Protein AF-A0A8J5X6E8-F1 (afdb_monomer_lite)

Radius of gyration: 26.0 Å; chains: 1; bounding box: 81×69×56 Å

InterPro domains:
  IPR021025 Fanconi Anaemia group E protein, C-terminal [PF11510] (120-326)
  IPR039685 Fanconi anemia group E protein [PTHR32094] (60-321)

Foldseek 3Di:
DDDDDDDDDDDDDDDDPDPPDPPPDDDDDDDDDDDDDDDDDDDDDDDDDDDDDDDDDDDDDDDDPDDPPDPDPVLVVLLVLQAQLQVLLLQDDPDPSSVVSLVVSLVVLVVCVPLVSLLSNLVSHQQPSHDLQSVLVSLVSQLDLPRDLSNLLSCCQRHLAVQLLPDPDADDPSSLVSLLVNCVRRVLSCLQRHLLQLLQDLPNDPNSLVSLLCCLQPRRDQVSLLVSLQQCLDCVRHPQQSDDPSSLSNLLSSLPDPHDHDLVSLVSVLSSLLSNLLVCQAPPSSLVSLQSSCVRVLLSCLVVLVSSLVSLVSHPDPSSVVNNVSSVVSNVVD

Secondary structure (DSSP, 8-state):
-----PPPPPPPPPPP----------------------------------------------------PPPPHHHHHHHHHHHHHHHHHT--SS-HHHHHHHHHHHHHHHH--SHHHHHHHGGGS--TTS-HHHHHHHHHHH--TTS-HHHHHHHIIIIIHHHHHT-SSSPPHHHHHHHHHHHHH-HHHHIIIIIHHHHH-TT--HHHHHHHHHIIIIIS-HHHHHHHHHHHHSTTTS-TT---HHHHHHHHHHHTSS----HHHHHHHHHHHHHHTTTTTT-HHHHHHHHHHHHHSHHHHGGGHHHHHHHHHH--STTHHHHHHHHHHHHTT-

Sequence (334 aa):
MAALLLFPSISPAQPNPFSLAIEIEDTADGEVNGMHAIEADLPLAEAVAAPGPASAPATGALAGVGEPAAPGEEDAALAARCAKLGVQLAAQGDSTAARAAVHAAIAELCALRDAGQLHAALPLVAFAPVGDDALRVAFEALVTPQLSYACCAALVERALAPRALALEQPASRALFATIELTLARHPKAVVDGLLVPTFAHERIGPAQSEVVCRLLRDAVKPPFVELFLHAVADERSAPSGCWGEQQVTILQQAVNRKVSPSPALVLALLEQAAASSERLKRSLKFAKLLLVLVQRFGAEVAPHAELALRIARTSETFMRAPLCKAIADAARRR

Organism: Diacronema lutheri (NCBI:txid2081491)

pLDDT: mean 77.7, std 25.16, range [25.55, 98.25]

Structure (mmCIF, N/CA/C/O backbone):
data_AF-A0A8J5X6E8-F1
#
_entry.id   AF-A0A8J5X6E8-F1
#
loop_
_atom_site.group_PDB
_atom_site.id
_atom_site.type_symbol
_atom_site.label_atom_id
_atom_site.label_alt_id
_atom_site.label_comp_id
_atom_site.label_asym_id
_atom_site.label_entity_id
_atom_site.label_seq_id
_atom_site.pdbx_PDB_ins_code
_atom_site.Cartn_x
_atom_site.Cartn_y
_atom_site.Cartn_z
_atom_site.occupancy
_atom_site.B_iso_or_equiv
_atom_site.auth_seq_id
_atom_site.auth_comp_id
_atom_site.auth_asym_id
_atom_site.auth_atom_id
_atom_site.pdbx_PDB_model_num
ATOM 1 N N . MET A 1 1 ? 39.944 -1.646 13.974 1.00 36.41 1 MET A N 1
ATOM 2 C CA . MET A 1 1 ? 39.202 -0.931 12.914 1.00 36.41 1 MET A CA 1
ATOM 3 C C . MET A 1 1 ? 39.123 -1.825 11.687 1.00 36.41 1 MET A C 1
ATOM 5 O O . MET A 1 1 ? 40.105 -1.906 10.970 1.00 36.41 1 MET A O 1
ATOM 9 N N . ALA A 1 2 ? 38.006 -2.535 11.521 1.00 30.11 2 ALA A N 1
ATOM 10 C CA . ALA A 1 2 ? 37.496 -3.110 10.268 1.00 30.11 2 ALA A CA 1
ATOM 11 C C . ALA A 1 2 ? 36.231 -3.904 10.640 1.00 30.11 2 ALA A C 1
ATOM 13 O O . ALA A 1 2 ? 36.331 -4.979 11.224 1.00 30.11 2 ALA A O 1
ATOM 14 N N . ALA A 1 3 ? 35.051 -3.332 10.398 1.00 27.67 3 ALA A N 1
ATOM 15 C CA . ALA A 1 3 ? 33.774 -4.014 10.584 1.00 27.67 3 ALA A CA 1
ATOM 16 C C . ALA A 1 3 ? 33.295 -4.509 9.214 1.00 27.67 3 ALA A C 1
ATOM 18 O O . ALA A 1 3 ? 33.031 -3.710 8.318 1.00 27.67 3 ALA A O 1
ATOM 19 N N . LEU A 1 4 ? 33.243 -5.831 9.065 1.00 29.42 4 LEU A N 1
ATOM 20 C CA . LEU A 1 4 ? 32.655 -6.543 7.936 1.00 29.42 4 LEU A CA 1
ATOM 21 C C . LEU A 1 4 ? 31.128 -6.393 7.991 1.00 29.42 4 LEU A C 1
ATOM 23 O O . LEU A 1 4 ? 30.500 -6.817 8.960 1.00 29.42 4 LEU A O 1
ATOM 27 N N . LEU A 1 5 ? 30.539 -5.798 6.954 1.00 33.66 5 LEU A N 1
ATOM 28 C CA . LEU A 1 5 ? 29.094 -5.797 6.728 1.00 33.66 5 LEU A CA 1
ATOM 29 C C . LEU A 1 5 ? 28.717 -7.062 5.950 1.00 33.66 5 LEU A C 1
ATOM 31 O O . LEU A 1 5 ? 29.046 -7.201 4.774 1.00 33.66 5 LEU A O 1
ATOM 35 N N . LEU A 1 6 ? 28.032 -7.981 6.629 1.00 30.00 6 LEU A N 1
ATOM 36 C CA . LEU A 1 6 ? 27.345 -9.121 6.030 1.00 30.00 6 LEU A CA 1
ATOM 37 C C . LEU A 1 6 ? 25.971 -8.657 5.523 1.00 30.00 6 LEU A C 1
ATOM 39 O O . LEU A 1 6 ? 25.124 -8.248 6.314 1.00 30.00 6 LEU A O 1
ATOM 43 N N . PHE A 1 7 ? 25.754 -8.736 4.212 1.00 28.98 7 PHE A N 1
ATOM 44 C CA . PHE A 1 7 ? 24.423 -8.714 3.601 1.00 28.98 7 PHE A CA 1
ATOM 45 C C . PHE A 1 7 ? 23.856 -10.144 3.587 1.00 28.98 7 PHE A C 1
ATOM 47 O O . PHE A 1 7 ? 24.603 -11.069 3.258 1.00 28.98 7 PHE A O 1
ATOM 54 N N . PRO A 1 8 ? 22.567 -10.370 3.904 1.00 30.28 8 PRO A N 1
ATOM 55 C CA . PRO A 1 8 ? 21.966 -11.679 3.718 1.00 30.28 8 PRO A CA 1
ATOM 56 C C . PRO A 1 8 ? 21.646 -11.914 2.236 1.00 30.28 8 PRO A C 1
ATOM 58 O O . PRO A 1 8 ? 21.107 -11.055 1.540 1.00 30.28 8 PRO A O 1
ATOM 61 N N . SER A 1 9 ? 22.010 -13.111 1.785 1.00 25.55 9 SER A N 1
ATOM 62 C CA . SER A 1 9 ? 21.756 -13.667 0.459 1.00 25.55 9 SER A CA 1
ATOM 63 C C . SER A 1 9 ? 20.250 -13.804 0.198 1.00 25.55 9 SER A C 1
ATOM 65 O O . SER A 1 9 ? 19.533 -14.403 1.001 1.00 25.55 9 SER A O 1
ATOM 67 N N . ILE A 1 10 ? 19.773 -13.250 -0.918 1.00 31.80 10 ILE A N 1
ATOM 68 C CA . ILE A 1 10 ? 18.391 -13.384 -1.393 1.00 31.80 10 ILE A CA 1
ATOM 69 C C . ILE A 1 10 ? 18.275 -14.721 -2.135 1.00 31.80 10 ILE A C 1
ATOM 71 O O . ILE A 1 10 ? 18.932 -14.937 -3.151 1.00 31.80 10 ILE A O 1
ATOM 75 N N . SER A 1 11 ? 17.443 -15.619 -1.606 1.00 30.55 11 SER A N 1
ATOM 76 C CA . SER A 1 11 ? 17.075 -16.897 -2.229 1.00 30.55 11 SER A CA 1
ATOM 77 C C . SER A 1 11 ? 16.164 -16.668 -3.451 1.00 30.55 11 SER A C 1
ATOM 79 O O . SER A 1 11 ? 15.315 -15.773 -3.393 1.00 30.55 11 SER A O 1
ATOM 81 N N . PRO A 1 12 ? 16.289 -17.439 -4.549 1.00 31.97 12 PRO A N 1
ATOM 82 C CA . PRO A 1 12 ? 15.447 -17.263 -5.728 1.00 31.97 12 PRO A CA 1
ATOM 83 C C . PRO A 1 12 ? 13.997 -17.690 -5.456 1.00 31.97 12 PRO A C 1
ATOM 85 O O . PRO A 1 12 ? 13.726 -18.750 -4.888 1.00 31.97 12 PRO A O 1
ATOM 88 N N . ALA A 1 13 ? 13.070 -16.832 -5.880 1.00 32.16 13 ALA A N 1
ATOM 89 C CA . ALA A 1 13 ? 11.630 -17.014 -5.784 1.00 32.16 13 ALA A CA 1
ATOM 90 C C . ALA A 1 13 ? 11.161 -18.296 -6.497 1.00 32.16 13 ALA A C 1
ATOM 92 O O . ALA A 1 13 ? 11.459 -18.521 -7.668 1.00 32.16 13 ALA A O 1
ATOM 93 N N . GLN A 1 14 ? 10.391 -19.116 -5.782 1.00 32.16 14 GLN A N 1
ATOM 94 C CA . GLN A 1 14 ? 9.569 -20.182 -6.355 1.00 32.16 14 GLN A CA 1
ATOM 95 C C . GLN A 1 14 ? 8.302 -19.572 -6.991 1.00 32.16 14 GLN A C 1
ATOM 97 O O . GLN A 1 14 ? 7.796 -18.570 -6.476 1.00 32.16 14 GLN A O 1
ATOM 102 N N . PRO A 1 15 ? 7.759 -20.149 -8.079 1.00 29.00 15 PRO A N 1
ATOM 103 C CA . PRO A 1 15 ? 6.548 -19.645 -8.718 1.00 29.00 15 PRO A CA 1
ATOM 104 C C . PRO A 1 15 ? 5.327 -19.811 -7.800 1.00 29.00 15 PRO A C 1
ATOM 106 O O . PRO A 1 15 ? 5.115 -20.855 -7.187 1.00 29.00 15 PRO A O 1
ATOM 109 N N . ASN A 1 16 ? 4.524 -18.752 -7.707 1.00 35.84 16 ASN A N 1
ATOM 110 C CA . ASN A 1 16 ? 3.335 -18.659 -6.863 1.00 35.84 16 ASN A CA 1
ATOM 111 C C . ASN A 1 16 ? 2.183 -19.517 -7.447 1.00 35.84 16 ASN A C 1
ATOM 113 O O . ASN A 1 16 ? 1.772 -19.244 -8.576 1.00 35.84 16 ASN A O 1
ATOM 117 N N . PRO A 1 17 ? 1.638 -20.529 -6.739 1.00 27.31 17 PRO A N 1
ATOM 118 C CA . PRO A 1 17 ? 0.661 -21.457 -7.317 1.00 27.31 17 PRO A CA 1
ATOM 119 C C . PRO A 1 17 ? -0.812 -21.025 -7.185 1.00 27.31 17 PRO A C 1
ATOM 121 O O . PRO A 1 17 ? -1.694 -21.845 -7.417 1.00 27.31 17 PRO A O 1
ATOM 124 N N . PHE A 1 18 ? -1.126 -19.767 -6.853 1.00 31.98 18 PHE A N 1
ATOM 125 C CA . PHE A 1 18 ? -2.523 -19.334 -6.693 1.00 31.98 18 PHE A CA 1
ATOM 126 C C . PHE A 1 18 ? -2.872 -18.107 -7.536 1.00 31.98 18 PHE A C 1
ATOM 128 O O . PHE A 1 18 ? -2.762 -16.958 -7.112 1.00 31.98 18 PHE A O 1
ATOM 135 N N . SER A 1 19 ? -3.357 -18.396 -8.744 1.00 30.22 19 SER A N 1
ATOM 136 C CA . SER A 1 19 ? -4.234 -17.512 -9.505 1.00 30.22 19 SER A CA 1
ATOM 137 C C . SER A 1 19 ? -5.645 -17.656 -8.921 1.00 30.22 19 SER A C 1
ATOM 139 O O . SER A 1 19 ? -6.381 -18.572 -9.278 1.00 30.22 19 SER A O 1
ATOM 141 N N . LEU A 1 20 ? -6.000 -16.815 -7.948 1.00 30.06 20 LEU A N 1
ATOM 142 C CA . LEU A 1 20 ? -7.394 -16.658 -7.529 1.00 30.06 20 LEU A CA 1
ATOM 143 C C . LEU A 1 20 ? -8.077 -15.758 -8.560 1.00 30.06 20 LEU A C 1
ATOM 145 O O . LEU A 1 20 ? -7.824 -14.553 -8.613 1.00 30.06 20 LEU A O 1
ATOM 149 N N . ALA A 1 21 ? -8.893 -16.372 -9.415 1.00 27.53 21 ALA A N 1
ATOM 150 C CA . ALA A 1 21 ? -9.787 -15.670 -10.318 1.00 27.53 21 ALA A CA 1
ATOM 151 C C . ALA A 1 21 ? -10.804 -14.884 -9.480 1.00 27.53 21 ALA A C 1
ATOM 153 O O . ALA A 1 21 ? -11.688 -15.460 -8.852 1.00 27.53 21 ALA A O 1
ATOM 154 N N . ILE A 1 22 ? -10.651 -13.563 -9.445 1.00 30.08 22 ILE A N 1
ATOM 155 C CA . ILE A 1 22 ? -11.764 -12.666 -9.152 1.00 30.08 22 ILE A CA 1
ATOM 156 C C . ILE A 1 22 ? -12.409 -12.412 -10.511 1.00 30.08 22 ILE A C 1
ATOM 158 O O . ILE A 1 22 ? -11.907 -11.604 -11.295 1.00 30.08 22 ILE A O 1
ATOM 162 N N . GLU A 1 23 ? -13.462 -13.163 -10.823 1.00 30.05 23 GLU A N 1
ATOM 163 C CA . GLU A 1 23 ? -14.345 -12.835 -11.938 1.00 30.05 23 GLU A CA 1
ATOM 164 C C . GLU A 1 23 ? -15.055 -11.524 -11.588 1.00 30.05 23 GLU A C 1
ATOM 166 O O . GLU A 1 23 ? -15.860 -11.448 -10.663 1.00 30.05 23 GLU A O 1
ATOM 171 N N . ILE A 1 24 ? -14.671 -10.452 -12.280 1.00 34.44 24 ILE A N 1
ATOM 172 C CA . ILE A 1 24 ? -15.402 -9.189 -12.266 1.00 34.44 24 ILE A CA 1
ATOM 173 C C . ILE A 1 24 ? -16.437 -9.322 -13.381 1.00 34.44 24 ILE A C 1
ATOM 175 O O . ILE A 1 24 ? -16.100 -9.162 -14.553 1.00 34.44 24 ILE A O 1
ATOM 179 N N . GLU A 1 25 ? -17.670 -9.677 -13.019 1.00 29.86 25 GLU A N 1
ATOM 180 C CA . GLU A 1 25 ? -18.804 -9.622 -13.940 1.00 29.86 25 GLU A CA 1
ATOM 181 C C . GLU A 1 25 ? -19.087 -8.163 -14.318 1.00 29.86 25 GLU A C 1
ATOM 183 O O . GLU A 1 25 ? -19.300 -7.294 -13.469 1.00 29.86 25 GLU A O 1
ATOM 188 N N . ASP A 1 26 ? -19.056 -7.908 -15.622 1.00 29.50 26 ASP A N 1
ATOM 189 C CA . ASP A 1 26 ? -19.387 -6.637 -16.250 1.00 29.50 26 ASP A CA 1
ATOM 190 C C . ASP A 1 26 ? -20.894 -6.659 -16.559 1.00 29.50 26 ASP A C 1
ATOM 192 O O . ASP A 1 26 ? -21.328 -7.167 -17.592 1.00 29.50 26 ASP A O 1
ATOM 196 N N . THR A 1 27 ? -21.731 -6.187 -15.631 1.00 29.44 27 THR A N 1
ATOM 197 C CA . THR A 1 27 ? -23.165 -5.995 -15.899 1.00 29.44 27 THR A CA 1
ATOM 198 C C . THR A 1 27 ? -23.389 -4.648 -16.571 1.00 29.44 27 THR A C 1
ATOM 200 O O . THR A 1 27 ? -23.378 -3.606 -15.912 1.00 29.44 27 THR A O 1
ATOM 203 N N . ALA A 1 28 ? -23.627 -4.692 -17.881 1.00 31.84 28 ALA A N 1
ATOM 204 C CA . ALA A 1 28 ? -24.293 -3.637 -18.629 1.00 31.84 28 ALA A CA 1
ATOM 205 C C . ALA A 1 28 ? -25.765 -4.019 -18.853 1.00 31.84 28 ALA A C 1
ATOM 207 O O . ALA A 1 28 ? -26.080 -5.142 -19.247 1.00 31.84 28 ALA A O 1
ATOM 208 N N . ASP A 1 29 ? -26.640 -3.056 -18.575 1.00 31.06 29 ASP A N 1
ATOM 209 C CA . ASP A 1 29 ? -28.094 -3.114 -18.696 1.00 31.06 29 ASP A CA 1
ATOM 210 C C . ASP A 1 29 ? -28.602 -3.509 -20.094 1.00 31.06 29 ASP A C 1
ATOM 212 O O . ASP A 1 29 ? -28.062 -3.095 -21.123 1.00 31.06 29 ASP A O 1
ATOM 216 N N . GLY A 1 30 ? -29.732 -4.221 -20.111 1.00 29.88 30 GLY A N 1
ATOM 217 C CA . GLY A 1 30 ? -30.551 -4.455 -21.298 1.00 29.88 30 GLY A CA 1
ATOM 218 C C . GLY A 1 30 ? -31.797 -5.287 -20.991 1.00 29.88 30 GLY A C 1
ATOM 219 O O . GLY A 1 30 ? -31.761 -6.511 -21.068 1.00 29.88 30 GLY A O 1
ATOM 220 N N . GLU A 1 31 ? -32.905 -4.624 -20.649 1.00 30.84 31 GLU A N 1
ATOM 221 C CA . GLU A 1 31 ? -34.256 -5.206 -20.644 1.00 30.84 31 GLU A CA 1
ATOM 222 C C . GLU A 1 31 ? -34.586 -5.851 -22.003 1.00 30.84 31 GLU A C 1
ATOM 224 O O . GLU A 1 31 ? -34.444 -5.157 -23.002 1.00 30.84 31 GLU A O 1
ATOM 229 N N . VAL A 1 32 ? -35.120 -7.087 -22.039 1.00 33.16 32 VAL A N 1
ATOM 230 C CA . VAL A 1 32 ? -36.376 -7.450 -22.748 1.00 33.16 32 VAL A CA 1
ATOM 231 C C . VAL A 1 32 ? -36.973 -8.753 -22.169 1.00 33.16 32 VAL A C 1
ATOM 233 O O . VAL A 1 32 ? -36.373 -9.820 -22.195 1.00 33.16 32 VAL A O 1
ATOM 236 N N . ASN A 1 33 ? -38.204 -8.609 -21.680 1.00 26.75 33 ASN A N 1
ATOM 237 C CA . ASN A 1 33 ? -39.342 -9.535 -21.582 1.00 26.75 33 ASN A CA 1
ATOM 238 C C . ASN A 1 33 ? -39.275 -10.884 -22.356 1.00 26.75 33 ASN A C 1
ATOM 240 O O . ASN A 1 33 ? -39.004 -10.895 -23.555 1.00 26.75 33 ASN A O 1
ATOM 244 N N . GLY A 1 34 ? -39.678 -12.004 -21.735 1.00 27.38 34 GLY A N 1
ATOM 245 C CA . GLY A 1 34 ? -39.842 -13.273 -22.465 1.00 27.38 34 GLY A CA 1
ATOM 246 C C . GLY A 1 34 ? -40.099 -14.520 -21.617 1.00 27.38 34 GLY A C 1
ATOM 247 O O . GLY A 1 34 ? -39.196 -15.290 -21.326 1.00 27.38 34 GLY A O 1
ATOM 248 N N . MET A 1 35 ? -41.360 -14.721 -21.261 1.00 27.75 35 MET A N 1
ATOM 249 C CA . MET A 1 35 ? -41.956 -15.925 -20.679 1.00 27.75 35 MET A CA 1
ATOM 250 C C . MET A 1 35 ? -41.663 -17.199 -21.500 1.00 27.75 35 MET A C 1
ATOM 252 O O . MET A 1 35 ? -41.986 -17.211 -22.679 1.00 27.75 35 MET A O 1
ATOM 256 N N . HIS A 1 36 ? -41.125 -18.262 -20.884 1.00 29.09 36 HIS A N 1
ATOM 257 C CA . HIS A 1 36 ? -41.512 -19.667 -21.114 1.00 29.09 36 HIS A CA 1
ATOM 258 C C . HIS A 1 36 ? -40.824 -20.611 -20.110 1.00 29.09 36 HIS A C 1
ATOM 260 O O . HIS A 1 36 ? -39.604 -20.645 -19.988 1.00 29.09 36 HIS A O 1
ATOM 266 N N . ALA A 1 37 ? -41.646 -21.381 -19.397 1.00 28.50 37 ALA A N 1
ATOM 267 C CA . ALA A 1 37 ? -41.261 -22.513 -18.565 1.00 28.50 37 ALA A CA 1
ATOM 268 C C . ALA A 1 37 ? -40.925 -23.732 -19.433 1.00 28.50 37 ALA A C 1
ATOM 270 O O . ALA A 1 37 ? -41.704 -24.025 -20.339 1.00 28.50 37 ALA A O 1
ATOM 271 N N . ILE A 1 38 ? -39.848 -24.460 -19.113 1.00 31.38 38 ILE A N 1
ATOM 272 C CA . ILE A 1 38 ? -39.654 -25.868 -19.494 1.00 31.38 38 ILE A CA 1
ATOM 273 C C . ILE A 1 38 ? -38.914 -26.592 -18.353 1.00 31.38 38 ILE A C 1
ATOM 275 O O . ILE A 1 38 ? -37.848 -26.163 -17.915 1.00 31.38 38 ILE A O 1
ATOM 279 N N . GLU A 1 39 ? -39.558 -27.652 -17.865 1.00 27.33 39 GLU A N 1
ATOM 280 C CA . GLU A 1 39 ? -39.091 -28.670 -16.916 1.00 27.33 39 GLU A CA 1
ATOM 281 C C . GLU A 1 39 ? -38.095 -29.667 -17.544 1.00 27.33 39 GLU A C 1
ATOM 283 O O . GLU A 1 39 ? -37.944 -29.716 -18.762 1.00 27.33 39 GLU A 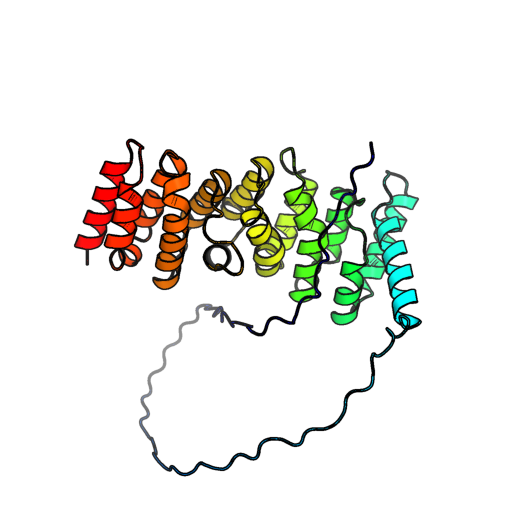O 1
ATOM 288 N N . ALA A 1 40 ? -37.570 -30.552 -16.681 1.00 29.86 40 ALA A N 1
ATOM 289 C CA . ALA A 1 40 ? -36.890 -31.824 -16.966 1.00 29.86 40 ALA A CA 1
ATOM 290 C C . ALA A 1 40 ? -35.383 -31.699 -17.271 1.00 29.86 40 ALA A C 1
ATOM 292 O O . ALA A 1 40 ? -34.929 -30.774 -17.928 1.00 29.86 40 ALA A O 1
ATOM 293 N N . ASP A 1 41 ? -34.504 -32.592 -16.835 1.00 27.59 41 ASP A N 1
ATOM 294 C CA . ASP A 1 41 ? -34.628 -33.791 -16.013 1.00 27.59 41 ASP A CA 1
ATOM 295 C C . ASP A 1 41 ? -33.203 -34.139 -15.551 1.00 27.59 41 ASP A C 1
ATOM 297 O O . ASP A 1 41 ? -32.232 -33.941 -16.287 1.00 27.59 41 ASP A O 1
ATOM 301 N N . LEU A 1 42 ? -33.078 -34.673 -14.338 1.00 30.94 42 LEU A N 1
ATOM 302 C CA . LEU A 1 42 ? -31.885 -35.407 -13.905 1.00 30.94 42 LEU A CA 1
ATOM 303 C C . LEU A 1 42 ? -31.753 -36.699 -14.733 1.00 30.94 42 LEU A C 1
ATOM 305 O O . LEU A 1 42 ? -32.751 -37.244 -15.203 1.00 30.94 42 LEU A O 1
ATOM 309 N N . PRO A 1 43 ? -30.547 -37.284 -14.800 1.00 35.72 43 PRO A N 1
ATOM 310 C CA . PRO A 1 43 ? -30.433 -38.510 -14.020 1.00 35.72 43 PRO A CA 1
ATOM 311 C C . PRO A 1 43 ? -29.123 -38.673 -13.244 1.00 35.72 43 PRO A C 1
ATOM 313 O O . PRO A 1 43 ? -28.061 -38.147 -13.567 1.00 35.72 43 PRO A O 1
ATOM 316 N N . LEU A 1 44 ? -29.298 -39.458 -12.184 1.00 27.94 44 LEU A N 1
ATOM 317 C CA . LEU A 1 44 ? -28.342 -40.035 -11.253 1.00 27.94 44 LEU A CA 1
ATOM 318 C C . LEU A 1 44 ? -27.479 -41.165 -11.857 1.00 27.94 44 LEU A C 1
ATOM 320 O O . LEU A 1 44 ? -27.920 -41.862 -12.766 1.00 27.94 44 LEU A O 1
ATOM 324 N N . ALA A 1 45 ? -26.388 -41.433 -11.117 1.00 29.27 45 ALA A N 1
ATOM 325 C CA . ALA A 1 45 ? -25.674 -42.713 -10.923 1.00 29.27 45 ALA A CA 1
ATOM 326 C C . ALA A 1 45 ? -24.635 -43.080 -12.016 1.00 29.27 45 ALA A C 1
ATOM 328 O O . ALA A 1 45 ? -24.823 -42.744 -13.173 1.00 29.27 45 ALA A O 1
ATOM 329 N N . GLU A 1 46 ? -23.466 -43.689 -11.769 1.00 29.45 46 GLU A N 1
ATOM 330 C CA . GLU A 1 46 ? -22.909 -44.575 -10.720 1.00 29.45 46 GLU A CA 1
ATOM 331 C C . GLU A 1 46 ? -21.368 -44.340 -10.668 1.00 29.45 46 GLU A C 1
ATOM 333 O O . GLU A 1 46 ? -20.762 -44.056 -11.694 1.00 29.45 46 GLU A O 1
ATOM 338 N N . ALA A 1 47 ? -20.692 -44.157 -9.525 1.00 29.48 47 ALA A N 1
ATOM 339 C CA . ALA A 1 47 ? -20.135 -45.134 -8.570 1.00 29.48 47 ALA A CA 1
ATOM 340 C C . ALA A 1 47 ? -18.999 -46.069 -9.083 1.00 29.48 47 ALA A C 1
ATOM 342 O O . ALA A 1 47 ? -19.142 -46.721 -10.108 1.00 29.48 47 ALA A O 1
ATOM 343 N N . VAL A 1 48 ? -17.964 -46.235 -8.223 1.00 31.62 48 VAL A N 1
ATOM 344 C CA . VAL A 1 48 ? -16.955 -47.338 -8.151 1.00 31.62 48 VAL A CA 1
ATOM 345 C C . VAL A 1 48 ? -15.714 -47.154 -9.069 1.00 31.62 48 VAL A C 1
ATOM 347 O O . VAL A 1 48 ? -15.868 -46.909 -10.250 1.00 31.62 48 VAL A O 1
ATOM 350 N N . ALA A 1 49 ? -14.427 -47.225 -8.685 1.00 29.20 49 ALA A N 1
ATOM 351 C CA . ALA A 1 49 ? -13.683 -47.716 -7.519 1.00 29.20 49 ALA A CA 1
ATOM 352 C C . ALA A 1 49 ? -12.298 -47.025 -7.402 1.00 29.20 49 ALA A C 1
ATOM 354 O O . ALA A 1 49 ? -11.659 -46.698 -8.397 1.00 29.20 49 ALA A O 1
ATOM 355 N N . ALA A 1 50 ? -11.782 -46.956 -6.178 1.00 31.94 50 ALA A N 1
ATOM 356 C CA . ALA A 1 50 ? -10.361 -47.100 -5.823 1.00 31.94 50 ALA A CA 1
ATOM 357 C C . ALA A 1 50 ? -10.317 -48.133 -4.658 1.00 31.94 50 ALA A C 1
ATOM 359 O O . ALA A 1 50 ? -11.405 -48.439 -4.156 1.00 31.94 50 ALA A O 1
ATOM 360 N N . PRO A 1 51 ? -9.176 -48.656 -4.141 1.00 40.31 51 PRO A N 1
ATOM 361 C CA . PRO A 1 51 ? -7.776 -48.291 -4.400 1.00 40.31 51 PRO A CA 1
ATOM 362 C C . PRO A 1 51 ? -6.753 -49.467 -4.434 1.00 40.31 51 PRO A C 1
ATOM 364 O O . PRO A 1 51 ? -7.030 -50.593 -4.028 1.00 40.31 51 PRO A O 1
ATOM 367 N N . GLY A 1 52 ? -5.501 -49.135 -4.780 1.00 27.50 52 GLY A N 1
ATOM 368 C CA . GLY A 1 52 ? -4.290 -49.731 -4.184 1.00 27.50 52 GLY A CA 1
ATOM 369 C C . GLY A 1 52 ? -3.301 -50.400 -5.157 1.00 27.50 52 GLY A C 1
ATOM 370 O O . GLY A 1 52 ? -3.680 -50.705 -6.284 1.00 27.50 52 GLY A O 1
ATOM 371 N N . PRO A 1 53 ? -2.056 -50.709 -4.730 1.00 40.09 53 PRO A N 1
ATOM 372 C CA . PRO A 1 53 ? -1.338 -50.242 -3.542 1.00 40.09 53 PRO A CA 1
ATOM 373 C C . PRO A 1 53 ? 0.065 -49.663 -3.843 1.00 40.09 53 PRO A C 1
ATOM 375 O O . PRO A 1 53 ? 0.599 -49.720 -4.946 1.00 40.09 53 PRO A O 1
ATOM 378 N N . ALA A 1 54 ? 0.644 -49.107 -2.782 1.00 32.03 54 ALA A N 1
ATOM 379 C CA . ALA A 1 54 ? 1.982 -48.552 -2.680 1.00 32.03 54 ALA A CA 1
ATOM 380 C C . ALA A 1 54 ? 3.115 -49.570 -2.903 1.00 32.03 54 ALA A C 1
ATOM 382 O O . ALA A 1 54 ? 3.059 -50.701 -2.421 1.00 32.03 54 ALA A O 1
ATOM 383 N N . SER A 1 55 ? 4.214 -49.092 -3.490 1.00 34.25 55 SER A N 1
ATOM 384 C CA . SER A 1 55 ? 5.555 -49.652 -3.309 1.00 34.25 55 SER A CA 1
ATOM 385 C C . SER A 1 55 ? 6.553 -48.513 -3.078 1.00 34.25 55 SER A C 1
ATOM 387 O O . SER A 1 55 ? 6.760 -47.674 -3.953 1.00 34.25 55 SER A O 1
ATOM 389 N N . ALA A 1 56 ? 7.155 -48.489 -1.892 1.00 33.41 56 ALA A N 1
ATOM 390 C CA . ALA A 1 56 ? 8.342 -47.707 -1.546 1.00 33.41 56 ALA A CA 1
ATOM 391 C C . ALA A 1 56 ? 9.583 -48.641 -1.543 1.00 33.41 56 ALA A C 1
ATOM 393 O O . ALA A 1 56 ? 9.446 -49.829 -1.831 1.00 33.41 56 ALA A O 1
ATOM 394 N N . PRO A 1 57 ? 10.783 -48.170 -1.168 1.00 39.09 57 PRO A N 1
ATOM 395 C CA . PRO A 1 57 ? 11.708 -47.431 -2.018 1.00 39.09 57 PRO A CA 1
ATOM 396 C C . PRO A 1 57 ? 13.015 -48.221 -2.241 1.00 39.09 57 PRO A C 1
ATOM 398 O O . PRO A 1 57 ? 13.462 -48.963 -1.368 1.00 39.09 57 PRO A O 1
ATOM 401 N N . ALA A 1 58 ? 13.670 -48.026 -3.387 1.00 32.47 58 ALA A N 1
ATOM 402 C CA . ALA A 1 58 ? 15.017 -48.540 -3.623 1.00 32.47 58 ALA A CA 1
ATOM 403 C C . ALA A 1 58 ? 16.053 -47.430 -3.402 1.00 32.47 58 ALA A C 1
ATOM 405 O O . ALA A 1 58 ? 16.066 -46.404 -4.079 1.00 32.47 58 ALA A O 1
ATOM 406 N N . THR A 1 59 ? 16.905 -47.668 -2.415 1.00 34.28 59 THR A N 1
ATOM 407 C CA . THR A 1 59 ? 18.165 -46.995 -2.111 1.00 34.28 59 THR A CA 1
ATOM 408 C C . THR A 1 59 ? 19.135 -47.061 -3.294 1.00 34.28 59 THR A C 1
ATOM 410 O O . THR A 1 59 ? 19.408 -48.136 -3.821 1.00 34.28 59 THR A O 1
ATOM 413 N N . GLY A 1 60 ? 19.712 -45.918 -3.676 1.00 30.22 60 GLY A N 1
ATOM 414 C CA . GLY A 1 60 ? 20.712 -45.853 -4.742 1.00 30.22 60 GLY A CA 1
ATOM 415 C C . GLY A 1 60 ? 21.511 -44.550 -4.754 1.00 30.22 60 GLY A C 1
ATOM 416 O O . GLY A 1 60 ? 21.057 -43.555 -5.295 1.00 30.22 60 GLY A O 1
ATOM 417 N N . ALA A 1 61 ? 22.707 -44.625 -4.169 1.00 30.33 61 ALA A N 1
ATOM 418 C CA . ALA A 1 61 ? 23.948 -43.935 -4.536 1.00 30.33 61 ALA A CA 1
ATOM 419 C C . ALA A 1 61 ? 24.007 -42.390 -4.627 1.00 30.33 61 ALA A C 1
ATOM 421 O O . ALA A 1 61 ? 23.544 -41.744 -5.561 1.00 30.33 61 ALA A O 1
ATOM 422 N N . LEU A 1 62 ? 24.777 -41.845 -3.682 1.00 37.44 62 LEU A N 1
ATOM 423 C CA . LEU A 1 62 ? 25.557 -40.611 -3.771 1.00 37.44 62 LEU A CA 1
ATOM 424 C C . LEU A 1 62 ? 26.492 -40.618 -4.996 1.00 37.44 62 LEU A C 1
ATOM 426 O O . LEU A 1 62 ? 27.321 -41.520 -5.094 1.00 37.44 62 LEU A O 1
ATOM 430 N N . ALA A 1 63 ? 26.424 -39.591 -5.848 1.00 31.84 63 ALA A N 1
ATOM 431 C CA . ALA A 1 63 ? 27.568 -38.919 -6.488 1.00 31.84 63 ALA A CA 1
ATOM 432 C C . ALA A 1 63 ? 27.063 -37.903 -7.525 1.00 31.84 63 ALA A C 1
ATOM 434 O O . ALA A 1 63 ? 26.343 -38.265 -8.449 1.00 31.84 63 ALA A O 1
ATOM 435 N N . GLY A 1 64 ? 27.476 -36.641 -7.390 1.00 29.14 64 GLY A N 1
ATOM 436 C CA . GLY A 1 64 ? 27.247 -35.613 -8.405 1.00 29.14 64 GLY A CA 1
ATOM 437 C C . GLY A 1 64 ? 26.952 -34.247 -7.806 1.00 29.14 64 GLY A C 1
ATOM 438 O O . GLY A 1 64 ? 25.845 -33.739 -7.941 1.00 29.14 64 GLY A O 1
ATOM 439 N N . VAL A 1 65 ? 27.940 -33.638 -7.145 1.00 36.72 65 VAL A N 1
ATOM 440 C CA . VAL A 1 65 ? 27.949 -32.178 -6.994 1.00 36.72 65 VAL A CA 1
ATOM 441 C C . VAL A 1 65 ? 28.200 -31.632 -8.396 1.00 36.72 65 VAL A C 1
ATOM 443 O O . VAL A 1 65 ? 29.333 -31.628 -8.870 1.00 36.72 65 VAL A O 1
ATOM 446 N N . GLY A 1 66 ? 27.115 -31.287 -9.088 1.00 32.69 66 GLY A N 1
ATOM 447 C CA . GLY A 1 66 ? 27.163 -30.562 -10.346 1.00 32.69 66 GLY A CA 1
ATOM 448 C C . GLY A 1 66 ? 27.778 -29.193 -10.096 1.00 32.69 66 GLY A C 1
ATOM 449 O O . GLY A 1 66 ? 27.212 -28.361 -9.391 1.00 32.69 66 GLY A O 1
ATOM 450 N N . GLU A 1 67 ? 28.967 -29.011 -10.646 1.00 37.97 67 GLU A N 1
ATOM 451 C CA . GLU A 1 67 ? 29.621 -27.731 -10.874 1.00 37.97 67 GLU A CA 1
ATOM 452 C C . GLU A 1 67 ? 28.618 -26.754 -11.528 1.00 37.97 67 GLU A C 1
ATOM 454 O O . GLU A 1 67 ? 27.866 -27.171 -12.416 1.00 37.97 67 GLU A O 1
ATOM 459 N N . PRO A 1 68 ? 28.522 -25.485 -11.085 1.00 40.50 68 PRO A N 1
ATOM 460 C CA . PRO A 1 68 ? 27.573 -24.543 -11.662 1.00 40.50 68 PRO A CA 1
ATOM 461 C C . PRO A 1 68 ? 27.941 -24.315 -13.128 1.00 40.50 68 PRO A C 1
ATOM 463 O O . PRO A 1 68 ? 29.008 -23.781 -13.431 1.00 40.50 68 PRO A O 1
ATOM 466 N N . ALA A 1 69 ? 27.061 -24.753 -14.030 1.00 41.59 69 ALA A N 1
ATOM 467 C CA . ALA A 1 69 ? 27.195 -24.522 -15.459 1.00 41.59 69 ALA A CA 1
ATOM 468 C C . ALA A 1 69 ? 27.449 -23.028 -15.707 1.00 41.59 69 ALA A C 1
ATOM 470 O O . ALA A 1 69 ? 26.721 -22.173 -15.196 1.00 41.59 69 ALA A O 1
ATOM 471 N N . ALA A 1 70 ? 28.514 -22.724 -16.454 1.00 49.78 70 ALA A N 1
ATOM 472 C CA . ALA A 1 70 ? 28.824 -21.364 -16.866 1.00 49.78 70 ALA A CA 1
ATOM 473 C C . ALA A 1 70 ? 27.588 -20.741 -17.547 1.00 49.78 70 ALA A C 1
ATOM 475 O O . ALA A 1 70 ? 26.911 -21.446 -18.302 1.00 49.78 70 ALA A O 1
ATOM 476 N N . PRO A 1 71 ? 27.270 -19.460 -17.282 1.00 52.31 71 PRO A N 1
ATOM 477 C CA . PRO A 1 71 ? 26.126 -18.804 -17.906 1.00 52.31 71 PRO A CA 1
ATOM 478 C C . PRO A 1 71 ? 26.246 -18.915 -19.428 1.00 52.31 71 PRO A C 1
ATOM 480 O O . PRO A 1 71 ? 27.323 -18.678 -19.983 1.00 52.31 71 PRO A O 1
ATOM 483 N N . GLY A 1 72 ? 25.159 -19.325 -20.086 1.00 66.12 72 GLY A N 1
ATOM 484 C CA . GLY A 1 72 ? 25.133 -19.495 -21.534 1.00 66.12 72 GLY A CA 1
ATOM 485 C C . GLY A 1 72 ? 25.488 -18.188 -22.246 1.00 66.12 72 GLY A C 1
ATOM 486 O O . GLY A 1 72 ? 25.248 -17.095 -21.734 1.00 66.12 72 GLY A O 1
ATOM 487 N N . GLU A 1 73 ? 26.060 -18.286 -23.444 1.00 69.25 73 GLU A N 1
ATOM 488 C CA . GLU A 1 73 ? 26.472 -17.128 -24.253 1.00 69.25 73 GLU A CA 1
ATOM 489 C C . GLU A 1 73 ? 25.305 -16.142 -24.510 1.00 69.25 73 GLU A C 1
ATOM 491 O O . GLU A 1 73 ? 25.504 -14.926 -24.558 1.00 69.25 73 GLU A O 1
ATOM 496 N N . GLU A 1 74 ? 24.067 -16.649 -24.558 1.00 67.44 74 GLU A N 1
ATOM 497 C CA . GLU A 1 74 ? 22.833 -15.857 -24.664 1.00 67.44 74 GLU A CA 1
ATOM 498 C C . GLU A 1 74 ? 22.514 -15.042 -23.395 1.00 67.44 74 GLU A C 1
ATOM 500 O O . GLU A 1 74 ? 22.104 -13.881 -23.498 1.00 67.44 74 GLU A O 1
ATO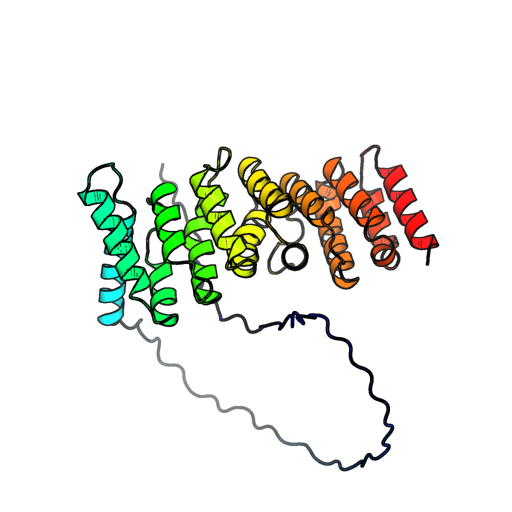M 505 N N . ASP A 1 75 ? 22.769 -15.588 -22.202 1.00 68.62 75 ASP A N 1
ATOM 506 C CA . ASP A 1 75 ? 22.539 -14.896 -20.926 1.00 68.62 75 ASP A CA 1
ATOM 507 C C . ASP A 1 75 ? 23.529 -13.739 -20.740 1.00 68.62 75 ASP A C 1
ATOM 509 O O . ASP A 1 75 ? 23.166 -12.651 -20.279 1.00 68.62 75 ASP A O 1
ATOM 513 N N . ALA A 1 76 ? 24.782 -13.940 -21.159 1.00 77.81 76 ALA A N 1
ATOM 514 C CA . ALA A 1 76 ? 25.806 -12.899 -21.146 1.00 77.81 76 ALA A CA 1
ATOM 515 C C . ALA A 1 76 ? 25.471 -11.758 -22.125 1.00 77.81 76 ALA A C 1
ATOM 517 O O . ALA A 1 76 ? 25.629 -10.578 -21.787 1.00 77.81 76 ALA A O 1
ATOM 518 N N . ALA A 1 77 ? 24.960 -12.089 -23.316 1.00 79.12 77 ALA A N 1
ATOM 519 C CA . ALA A 1 77 ? 24.521 -11.104 -24.301 1.00 79.12 77 ALA A CA 1
ATOM 520 C C . ALA A 1 77 ? 23.309 -10.293 -23.807 1.00 79.12 77 ALA A C 1
ATOM 522 O O . ALA A 1 77 ? 23.288 -9.065 -23.948 1.00 79.12 77 ALA A O 1
ATOM 523 N N . LEU A 1 78 ? 22.328 -10.948 -23.174 1.00 76.38 78 LEU A N 1
ATOM 524 C CA . LEU A 1 78 ? 21.174 -10.280 -22.568 1.00 76.38 78 LEU A CA 1
ATOM 525 C C . LEU A 1 78 ? 21.600 -9.351 -21.424 1.00 76.38 78 LEU A C 1
ATOM 527 O O . LEU A 1 78 ? 21.155 -8.205 -21.366 1.00 76.38 78 LEU A O 1
ATOM 531 N N . ALA A 1 79 ? 22.510 -9.794 -20.556 1.00 76.88 79 ALA A N 1
ATOM 532 C CA . ALA A 1 79 ? 23.027 -8.977 -19.462 1.00 76.88 79 ALA A CA 1
ATOM 533 C C . ALA A 1 79 ? 23.771 -7.728 -19.963 1.00 76.88 79 ALA A C 1
ATOM 535 O O . ALA A 1 79 ? 23.523 -6.624 -19.471 1.00 76.88 79 ALA A O 1
ATOM 536 N N . ALA A 1 80 ? 24.627 -7.868 -20.981 1.00 81.25 80 ALA A N 1
ATOM 537 C CA . ALA A 1 80 ? 25.311 -6.735 -21.606 1.00 81.25 80 ALA A CA 1
ATOM 538 C C . ALA A 1 80 ? 24.315 -5.735 -22.221 1.00 81.25 80 ALA A C 1
ATOM 540 O O . ALA A 1 80 ? 24.475 -4.515 -22.092 1.00 81.25 80 ALA A O 1
ATOM 541 N N . ARG A 1 81 ? 23.248 -6.249 -22.840 1.00 80.44 81 ARG A N 1
ATOM 542 C CA . ARG A 1 81 ? 22.162 -5.448 -23.408 1.00 80.44 81 ARG A CA 1
ATOM 543 C C . ARG A 1 81 ? 21.393 -4.686 -22.322 1.00 80.44 81 ARG A C 1
ATOM 545 O O . ARG A 1 81 ? 21.221 -3.475 -22.439 1.00 80.44 81 ARG A O 1
ATOM 552 N N . CYS A 1 82 ? 21.022 -5.335 -21.220 1.00 78.56 82 CYS A N 1
ATOM 553 C CA . CYS A 1 82 ? 20.344 -4.689 -20.091 1.00 78.56 82 CYS A CA 1
ATOM 554 C C . CYS A 1 82 ? 21.210 -3.642 -19.377 1.00 78.56 82 CYS A C 1
ATOM 556 O O . CYS A 1 82 ? 20.707 -2.582 -18.998 1.00 78.56 82 CYS A O 1
ATOM 558 N N . ALA A 1 83 ? 22.516 -3.890 -19.246 1.00 80.62 83 ALA A N 1
ATOM 559 C CA . ALA A 1 83 ? 23.452 -2.911 -18.699 1.00 80.62 83 ALA A CA 1
ATOM 560 C C . ALA A 1 83 ? 23.501 -1.643 -19.569 1.00 80.62 83 ALA A C 1
ATOM 562 O O . ALA A 1 83 ? 23.414 -0.526 -19.053 1.00 80.62 83 ALA A O 1
ATOM 563 N N . LYS A 1 84 ? 23.557 -1.809 -20.897 1.00 83.50 84 LYS A N 1
ATOM 564 C CA . LYS A 1 84 ? 23.492 -0.696 -21.852 1.00 83.50 84 LYS A CA 1
ATOM 565 C C . LYS A 1 84 ? 22.179 0.084 -21.727 1.00 83.50 84 LYS A C 1
ATOM 567 O O . LYS A 1 84 ? 22.220 1.313 -21.692 1.00 83.50 84 LYS A O 1
ATOM 572 N N . LEU A 1 85 ? 21.043 -0.606 -21.598 1.00 79.75 85 LEU A N 1
ATOM 573 C CA . LEU A 1 85 ? 19.732 0.022 -21.398 1.00 79.75 85 LEU A CA 1
ATOM 574 C C . LEU A 1 85 ? 19.685 0.864 -20.120 1.00 79.75 85 LEU A C 1
ATOM 576 O O . LEU A 1 85 ? 19.220 2.001 -20.155 1.00 79.75 85 LEU A O 1
ATOM 580 N N . GLY A 1 86 ? 20.216 0.344 -19.010 1.00 75.44 86 GLY A N 1
ATOM 581 C CA . GLY A 1 86 ? 20.307 1.087 -17.752 1.00 75.44 86 GLY A CA 1
ATOM 582 C C . GLY A 1 86 ? 21.108 2.384 -17.897 1.00 75.44 86 GLY A C 1
ATOM 583 O O . GLY A 1 86 ? 20.653 3.441 -17.467 1.00 75.44 86 GLY A O 1
ATOM 584 N N . VAL A 1 87 ? 22.262 2.332 -18.574 1.00 80.62 87 VAL A N 1
ATOM 585 C CA . VAL A 1 87 ? 23.095 3.519 -18.840 1.00 80.62 87 VAL A CA 1
ATOM 586 C C . VAL A 1 87 ? 22.373 4.528 -19.735 1.00 80.62 87 VAL A C 1
ATOM 588 O O . VAL A 1 87 ? 22.419 5.727 -19.472 1.00 80.62 87 VAL A O 1
ATOM 591 N N . GLN A 1 88 ? 21.685 4.062 -20.777 1.00 80.50 88 GLN A N 1
ATOM 592 C CA . GLN A 1 88 ? 20.949 4.931 -21.698 1.00 80.50 88 GLN A CA 1
ATOM 593 C C . GLN A 1 88 ? 19.736 5.599 -21.039 1.00 80.50 88 GLN A C 1
ATOM 595 O O . GLN A 1 88 ? 19.496 6.778 -21.281 1.00 80.50 88 GLN A O 1
ATOM 600 N N . LEU A 1 89 ? 19.003 4.886 -20.176 1.00 75.25 89 LEU A N 1
ATOM 601 C CA . LEU A 1 89 ? 17.911 5.460 -19.380 1.00 75.25 89 LEU A CA 1
ATOM 602 C C . LEU A 1 89 ? 18.425 6.444 -18.322 1.00 75.25 89 LEU A C 1
ATOM 604 O O . LEU A 1 89 ? 17.745 7.412 -17.991 1.00 75.25 89 LEU A O 1
ATOM 608 N N . ALA A 1 90 ? 19.626 6.205 -17.796 1.00 77.50 90 ALA A N 1
ATOM 609 C CA . ALA A 1 90 ? 20.290 7.084 -16.843 1.00 77.50 90 ALA A CA 1
ATOM 610 C C . ALA A 1 90 ? 20.954 8.307 -17.492 1.00 77.50 90 ALA A C 1
ATOM 612 O O . ALA A 1 90 ? 21.485 9.150 -16.770 1.00 77.50 90 ALA A O 1
ATOM 613 N N . ALA A 1 91 ? 20.953 8.426 -18.825 1.00 75.88 91 ALA A N 1
ATOM 614 C CA . ALA A 1 91 ? 21.515 9.584 -19.505 1.00 75.88 91 ALA A CA 1
ATOM 615 C C . ALA A 1 91 ? 20.713 10.843 -19.133 1.00 75.88 91 ALA A C 1
ATOM 617 O O . ALA A 1 91 ? 19.601 11.059 -19.613 1.00 75.88 91 ALA A O 1
ATOM 618 N N . GLN A 1 92 ? 21.274 11.675 -18.253 1.00 62.59 92 GLN A N 1
ATOM 619 C CA . GLN A 1 92 ? 20.656 12.921 -17.806 1.00 62.59 92 GLN A CA 1
ATOM 620 C C . GLN A 1 92 ? 21.148 14.115 -18.634 1.00 62.59 92 GLN A C 1
ATOM 622 O O . GLN A 1 92 ? 22.317 14.189 -19.015 1.00 62.59 92 GLN A O 1
ATOM 627 N N . GLY A 1 93 ? 20.247 15.069 -18.881 1.00 59.50 93 GLY A N 1
ATOM 628 C CA . GLY A 1 93 ? 20.549 16.372 -19.481 1.00 59.50 93 GLY A CA 1
ATOM 629 C C . GLY A 1 93 ? 19.598 16.773 -20.612 1.00 59.50 93 GLY A C 1
ATOM 630 O O . GLY A 1 93 ? 19.009 15.931 -21.284 1.00 59.50 93 GLY A O 1
ATOM 631 N N . ASP A 1 94 ? 19.494 18.079 -20.870 1.00 59.50 94 ASP A N 1
ATOM 632 C CA . ASP A 1 94 ? 18.692 18.643 -21.971 1.00 59.50 94 ASP A CA 1
ATOM 633 C C . ASP A 1 94 ? 19.314 18.456 -23.362 1.00 59.50 94 ASP A C 1
ATOM 635 O O . ASP A 1 94 ? 18.760 18.896 -24.372 1.00 59.50 94 ASP A O 1
ATOM 639 N N . SER A 1 95 ? 20.464 17.784 -23.432 1.00 73.06 95 SER A N 1
ATOM 640 C CA . SER A 1 95 ? 21.104 17.456 -24.697 1.00 73.06 95 SER A CA 1
ATOM 641 C C . SER A 1 95 ? 20.202 16.551 -25.534 1.00 73.06 95 SER A C 1
ATOM 643 O O . SER A 1 95 ? 19.651 15.555 -25.056 1.00 73.06 95 SER A O 1
ATOM 645 N N . THR A 1 96 ? 20.103 16.862 -26.824 1.00 74.38 96 THR A N 1
ATOM 646 C CA . THR A 1 96 ? 19.405 16.038 -27.819 1.00 74.38 96 THR A CA 1
ATOM 647 C C . THR A 1 96 ? 19.913 14.594 -27.820 1.00 74.38 96 THR A C 1
ATOM 649 O O . THR A 1 96 ? 19.120 13.672 -27.998 1.00 74.38 96 THR A O 1
ATOM 652 N N . ALA A 1 97 ? 21.202 14.383 -27.536 1.00 75.69 97 ALA A N 1
ATOM 653 C CA . ALA A 1 97 ? 21.806 13.058 -27.430 1.00 75.69 97 ALA A CA 1
ATOM 654 C C . ALA A 1 97 ? 21.298 12.255 -26.218 1.00 75.69 97 ALA A C 1
ATOM 656 O O . ALA A 1 97 ? 21.048 11.059 -26.348 1.00 75.69 97 ALA A O 1
ATOM 657 N N . ALA A 1 98 ? 21.099 12.899 -25.062 1.00 70.75 98 ALA A N 1
ATOM 658 C CA . ALA A 1 98 ? 20.578 12.236 -23.862 1.00 70.75 98 ALA A CA 1
ATOM 659 C C . ALA A 1 98 ? 19.120 11.800 -24.069 1.00 70.75 98 ALA A C 1
ATOM 661 O O . ALA A 1 98 ? 18.768 10.649 -23.819 1.00 70.75 98 ALA A O 1
ATOM 662 N N . ARG A 1 99 ? 18.294 12.679 -24.653 1.00 69.81 99 ARG A N 1
ATOM 663 C CA . ARG A 1 99 ? 16.909 12.346 -25.026 1.00 69.81 99 ARG A CA 1
ATOM 664 C C . ARG A 1 99 ? 16.855 11.211 -26.052 1.00 69.81 99 ARG A C 1
ATOM 666 O O . ARG A 1 99 ? 16.065 10.285 -25.891 1.00 69.81 99 ARG A O 1
ATOM 673 N N . ALA A 1 100 ? 17.716 11.238 -27.072 1.00 77.69 100 ALA A N 1
ATOM 674 C CA . ALA A 1 100 ? 17.802 10.167 -28.064 1.00 77.69 100 ALA A CA 1
ATOM 675 C C . ALA A 1 100 ? 18.213 8.820 -27.443 1.00 77.69 100 ALA A C 1
ATOM 677 O O . ALA A 1 100 ? 17.662 7.790 -27.823 1.00 77.69 100 ALA A O 1
ATOM 678 N N . ALA A 1 101 ? 19.127 8.819 -26.466 1.00 76.69 101 ALA A N 1
ATOM 679 C CA . ALA A 1 101 ? 19.533 7.610 -25.750 1.00 76.69 101 ALA A CA 1
ATOM 680 C C . ALA A 1 101 ? 18.378 7.006 -24.936 1.00 76.69 101 ALA A C 1
ATOM 682 O O . ALA A 1 101 ? 18.121 5.809 -25.053 1.00 76.69 101 ALA A O 1
ATOM 683 N N . VAL A 1 102 ? 17.633 7.831 -24.190 1.00 71.88 102 VAL A N 1
ATOM 684 C CA . VAL A 1 102 ? 16.436 7.392 -23.451 1.00 71.88 102 VAL A CA 1
ATOM 685 C C . VAL A 1 102 ? 15.383 6.833 -24.414 1.00 71.88 102 VAL A C 1
ATOM 687 O O . VAL A 1 102 ? 14.872 5.738 -24.193 1.00 71.88 102 VAL A O 1
ATOM 690 N N . HIS A 1 103 ? 15.101 7.523 -25.525 1.00 75.56 103 HIS A N 1
ATOM 691 C CA . HIS A 1 103 ? 14.160 7.034 -26.539 1.00 75.56 103 HIS A CA 1
ATOM 692 C C . HIS A 1 103 ? 14.606 5.717 -27.187 1.00 75.56 103 HIS A C 1
ATOM 694 O O . HIS A 1 103 ? 13.768 4.845 -27.408 1.00 75.56 103 HIS A O 1
ATOM 700 N N . ALA A 1 104 ? 15.902 5.545 -27.463 1.00 79.50 104 ALA A N 1
ATOM 701 C CA . ALA A 1 104 ? 16.441 4.297 -27.996 1.00 79.50 104 ALA A CA 1
ATOM 702 C C . ALA A 1 104 ? 16.281 3.141 -26.998 1.00 79.50 104 ALA A C 1
ATOM 704 O O . ALA A 1 104 ? 15.834 2.065 -27.389 1.00 79.50 104 ALA A O 1
ATOM 705 N N . ALA A 1 105 ? 16.561 3.378 -25.713 1.00 78.94 105 ALA A N 1
ATOM 706 C CA . ALA A 1 105 ? 16.385 2.370 -24.672 1.00 78.94 105 ALA A CA 1
ATOM 707 C C . ALA A 1 105 ? 14.914 1.975 -24.491 1.00 78.94 105 ALA A C 1
ATOM 709 O O . ALA A 1 105 ? 14.595 0.796 -24.362 1.00 78.94 105 ALA A O 1
ATOM 710 N N . ILE A 1 106 ? 14.003 2.951 -24.541 1.00 74.19 106 ILE A N 1
ATOM 711 C CA . ILE A 1 106 ? 12.558 2.697 -24.517 1.00 74.19 106 ILE A CA 1
ATOM 712 C C . ILE A 1 106 ? 12.141 1.864 -25.730 1.00 74.19 106 ILE A C 1
ATOM 714 O O . ILE A 1 106 ? 11.440 0.871 -25.567 1.00 74.19 106 ILE A O 1
ATOM 718 N N . ALA A 1 107 ? 12.581 2.232 -26.936 1.00 78.12 107 ALA A N 1
ATOM 719 C CA . ALA A 1 107 ? 12.259 1.486 -28.149 1.00 78.12 107 ALA A CA 1
ATOM 720 C C . ALA A 1 107 ? 12.766 0.039 -28.074 1.00 78.12 107 ALA A C 1
ATOM 722 O O . ALA A 1 107 ? 12.064 -0.884 -28.475 1.00 78.12 107 ALA A O 1
ATOM 723 N N . GLU A 1 108 ? 13.957 -0.164 -27.518 1.00 80.69 108 GLU A N 1
ATOM 724 C CA . GLU A 1 108 ? 14.561 -1.479 -27.351 1.00 80.69 108 GLU A CA 1
ATOM 725 C C . GLU A 1 108 ? 13.847 -2.325 -26.284 1.00 80.69 108 GLU A C 1
ATOM 727 O O . GLU A 1 108 ? 13.632 -3.515 -26.515 1.00 80.69 108 GLU A O 1
ATOM 732 N N . LEU A 1 109 ? 13.403 -1.724 -25.175 1.00 76.25 109 LEU A N 1
ATOM 733 C CA . LEU A 1 109 ? 12.542 -2.387 -24.189 1.00 76.25 109 LEU A CA 1
ATOM 734 C C . LEU A 1 109 ? 11.164 -2.729 -24.774 1.00 76.25 109 LEU A C 1
ATOM 736 O O . LEU A 1 109 ? 10.671 -3.831 -24.561 1.00 76.25 109 LEU A O 1
ATOM 740 N N . CYS A 1 110 ? 10.563 -1.838 -25.566 1.00 73.00 110 CYS A N 1
ATOM 741 C CA . CYS A 1 110 ? 9.308 -2.108 -26.275 1.00 73.00 110 CYS A CA 1
ATOM 742 C C . CYS A 1 110 ? 9.460 -3.184 -27.366 1.00 73.00 110 CYS A C 1
ATOM 744 O O . CYS A 1 110 ? 8.490 -3.862 -27.710 1.00 73.00 110 CYS A O 1
ATOM 746 N N . ALA A 1 111 ? 10.659 -3.331 -27.937 1.00 74.94 111 ALA A N 1
ATOM 747 C CA . ALA A 1 111 ? 10.967 -4.348 -28.939 1.00 74.94 111 ALA A CA 1
ATOM 748 C C . ALA A 1 111 ? 11.131 -5.750 -28.330 1.00 74.94 111 ALA A C 1
ATOM 750 O O . ALA A 1 111 ? 10.979 -6.736 -29.054 1.00 74.94 111 ALA A O 1
ATOM 751 N N . LEU A 1 112 ? 11.367 -5.859 -27.015 1.00 71.88 112 LEU A N 1
ATOM 752 C CA . LEU A 1 112 ? 11.234 -7.104 -26.248 1.00 71.88 112 LEU A CA 1
ATOM 753 C C . LEU A 1 112 ? 9.737 -7.447 -26.105 1.00 71.88 112 LEU A C 1
ATOM 755 O O . LEU A 1 112 ? 9.154 -7.366 -25.030 1.00 71.88 112 LEU A O 1
ATOM 759 N N . ARG A 1 113 ? 9.084 -7.759 -27.231 1.00 56.53 113 ARG A N 1
ATOM 760 C CA . ARG A 1 113 ? 7.643 -8.055 -27.308 1.00 56.53 113 ARG A CA 1
ATOM 761 C C . ARG A 1 113 ? 7.258 -9.379 -26.658 1.00 56.53 113 ARG A C 1
ATOM 763 O O . ARG A 1 113 ? 6.082 -9.589 -26.375 1.00 56.53 113 ARG A O 1
ATOM 770 N N . ASP A 1 114 ? 8.224 -10.266 -26.453 1.00 69.62 114 ASP A N 1
ATOM 771 C CA . ASP A 1 114 ? 8.001 -11.498 -25.717 1.00 69.62 114 ASP A CA 1
ATOM 772 C C . ASP A 1 114 ? 7.987 -11.200 -24.211 1.00 69.62 114 ASP A C 1
ATOM 774 O O . ASP A 1 114 ? 8.959 -10.691 -23.645 1.00 69.62 114 ASP A O 1
ATOM 778 N N . ALA A 1 115 ? 6.863 -11.504 -23.559 1.00 68.56 115 ALA A N 1
ATOM 779 C CA . ALA A 1 115 ? 6.679 -11.263 -22.131 1.00 68.56 115 ALA A CA 1
ATOM 780 C C . ALA A 1 115 ? 7.723 -12.002 -21.270 1.00 68.56 115 ALA A C 1
ATOM 782 O O . ALA A 1 115 ? 8.109 -11.490 -20.220 1.00 68.56 115 ALA A O 1
ATOM 783 N N . GLY A 1 116 ? 8.215 -13.161 -21.718 1.00 72.31 116 GLY A N 1
ATOM 784 C CA . GLY A 1 116 ? 9.283 -13.908 -21.058 1.00 72.31 116 GLY A CA 1
ATOM 785 C C . GLY A 1 116 ? 10.629 -13.197 -21.163 1.00 72.31 116 GLY A C 1
ATOM 786 O O . GLY A 1 116 ? 11.308 -13.023 -20.152 1.00 72.31 116 GLY A O 1
ATOM 787 N N . GLN A 1 117 ? 10.983 -12.697 -22.349 1.00 75.62 117 GLN A N 1
ATOM 788 C CA . GLN A 1 117 ? 12.221 -11.931 -22.551 1.00 75.62 117 GLN A CA 1
ATOM 789 C C . GLN A 1 117 ? 12.223 -10.616 -21.770 1.00 75.62 117 GLN A C 1
ATOM 791 O O . GLN A 1 117 ? 13.227 -10.275 -21.146 1.00 75.62 117 GLN A O 1
ATOM 796 N N . LEU A 1 118 ? 11.103 -9.886 -21.760 1.00 77.31 118 LEU A N 1
ATOM 797 C CA . LEU A 1 118 ? 10.985 -8.664 -20.968 1.00 77.31 118 LEU A CA 1
ATOM 798 C C . LEU A 1 118 ? 11.086 -8.976 -19.470 1.00 77.31 118 LEU A C 1
ATOM 800 O O . LEU A 1 118 ? 11.832 -8.312 -18.755 1.00 77.31 118 LEU A O 1
ATOM 804 N N . HIS A 1 119 ? 10.391 -10.010 -18.991 1.00 77.38 119 HIS A N 1
ATOM 805 C CA . HIS A 1 119 ? 10.467 -10.420 -17.589 1.00 77.38 119 HIS A CA 1
ATOM 806 C C . HIS A 1 119 ? 11.886 -10.849 -17.175 1.00 77.38 119 HIS A C 1
ATOM 808 O O . HIS A 1 119 ? 12.320 -10.494 -16.083 1.00 77.38 119 HIS A O 1
ATOM 814 N N . ALA A 1 120 ? 12.637 -11.528 -18.048 1.00 79.69 120 ALA A N 1
ATOM 815 C CA . ALA A 1 120 ? 14.036 -11.893 -17.808 1.00 79.69 120 ALA A CA 1
ATOM 816 C C . ALA A 1 120 ? 14.990 -10.683 -17.845 1.00 79.69 120 ALA A C 1
ATOM 818 O O . ALA A 1 120 ? 15.964 -10.628 -17.095 1.00 79.69 120 ALA A O 1
ATOM 819 N N . ALA A 1 121 ? 14.700 -9.691 -18.690 1.00 80.06 121 ALA A N 1
ATOM 820 C CA . ALA A 1 121 ? 15.520 -8.496 -18.851 1.00 80.06 121 ALA A CA 1
ATOM 821 C C . ALA A 1 121 ? 15.379 -7.508 -17.679 1.00 80.06 121 ALA A C 1
ATOM 823 O O . ALA A 1 121 ? 16.369 -6.918 -17.248 1.00 80.06 121 ALA A O 1
ATOM 824 N N . LEU A 1 122 ? 14.162 -7.323 -17.153 1.00 82.12 122 LEU A N 1
ATOM 825 C CA . LEU A 1 122 ? 13.848 -6.313 -16.132 1.00 82.12 122 LEU A CA 1
ATOM 826 C C . LEU A 1 122 ? 14.697 -6.401 -14.849 1.00 82.12 122 LEU A C 1
ATOM 828 O O . LEU A 1 122 ? 15.132 -5.350 -14.375 1.00 82.12 122 LEU A O 1
ATOM 832 N N . PRO A 1 123 ? 15.001 -7.591 -14.293 1.00 81.19 123 PRO A N 1
ATOM 833 C CA . PRO A 1 123 ? 15.909 -7.725 -13.158 1.00 81.19 123 PRO A CA 1
ATOM 834 C C . PRO A 1 123 ? 17.320 -7.181 -13.400 1.00 81.19 123 PRO A C 1
ATOM 836 O O . PRO A 1 123 ? 18.001 -6.847 -12.432 1.00 81.19 123 PRO A O 1
ATOM 839 N N . LEU A 1 124 ? 17.753 -7.116 -14.662 1.00 80.06 124 LEU A N 1
ATOM 840 C CA . LEU A 1 124 ? 19.103 -6.731 -15.072 1.00 80.06 124 LEU A CA 1
ATOM 841 C C . LEU A 1 124 ? 19.210 -5.238 -15.425 1.00 80.06 124 LEU A C 1
ATOM 843 O O . LEU A 1 124 ? 20.315 -4.717 -15.574 1.00 80.06 124 LEU A O 1
ATOM 847 N N . VAL A 1 125 ? 18.082 -4.534 -15.570 1.00 82.19 125 VAL A N 1
ATOM 848 C CA . VAL A 1 125 ? 18.066 -3.099 -15.878 1.00 82.19 125 VAL A CA 1
ATOM 849 C C . VAL A 1 125 ? 18.200 -2.288 -14.590 1.00 82.19 125 VAL A C 1
ATOM 851 O O . VAL A 1 125 ? 17.372 -2.362 -13.681 1.00 82.19 125 VAL A O 1
ATOM 854 N N . ALA A 1 126 ? 19.238 -1.455 -14.516 1.00 83.12 126 ALA A N 1
ATOM 855 C CA . ALA A 1 126 ? 19.458 -0.564 -13.383 1.00 83.12 126 ALA A CA 1
ATOM 856 C C . ALA A 1 126 ? 18.550 0.677 -13.466 1.00 83.12 126 ALA A C 1
ATOM 858 O O . ALA A 1 126 ? 18.907 1.680 -14.080 1.00 83.12 126 ALA A O 1
ATOM 859 N N . PHE A 1 127 ? 17.387 0.631 -12.809 1.00 83.88 127 PHE A N 1
ATOM 860 C CA . PHE A 1 127 ? 16.460 1.771 -12.748 1.00 83.88 127 PHE A CA 1
ATOM 861 C C . PHE A 1 127 ? 16.833 2.830 -11.704 1.00 83.88 127 PHE A C 1
ATOM 863 O O . PHE A 1 127 ? 16.371 3.961 -11.811 1.00 83.88 127 PHE A O 1
ATOM 870 N N . ALA A 1 128 ? 17.656 2.505 -10.702 1.00 82.31 128 ALA A N 1
ATOM 871 C CA . ALA A 1 128 ? 18.040 3.424 -9.622 1.00 82.31 128 ALA A CA 1
ATOM 872 C C . ALA A 1 128 ? 18.654 4.773 -10.085 1.00 82.31 128 ALA A C 1
ATOM 874 O O . ALA A 1 128 ? 18.238 5.808 -9.564 1.00 82.31 128 ALA A O 1
ATOM 875 N N . PRO A 1 129 ? 19.575 4.827 -11.070 1.00 82.38 129 PRO A N 1
ATOM 876 C CA . PRO A 1 129 ? 20.154 6.097 -11.530 1.00 82.38 129 PRO A CA 1
ATOM 877 C C . PRO A 1 129 ? 19.231 6.924 -12.447 1.00 82.38 129 PRO A C 1
ATOM 879 O O . PRO A 1 129 ? 19.534 8.078 -12.749 1.00 82.38 129 PRO A O 1
ATOM 882 N N . VAL A 1 130 ? 18.111 6.361 -12.906 1.00 84.44 130 VAL A N 1
ATOM 883 C CA . VAL A 1 130 ? 17.182 7.032 -13.828 1.00 84.44 130 VAL A CA 1
ATOM 884 C C . VAL A 1 130 ? 16.450 8.166 -13.100 1.00 84.44 130 VAL A C 1
ATOM 886 O O . VAL A 1 130 ? 15.962 7.984 -11.989 1.00 84.44 130 VAL A O 1
ATOM 889 N N . GLY A 1 131 ? 16.373 9.356 -13.698 1.00 87.50 131 GLY A N 1
ATOM 890 C CA . GLY A 1 131 ? 15.598 10.467 -13.128 1.00 87.50 131 GLY A CA 1
ATOM 891 C C . GLY A 1 131 ? 14.088 10.233 -13.249 1.00 87.50 131 GLY A C 1
ATOM 892 O O . GLY A 1 131 ? 13.642 9.588 -14.197 1.00 87.50 131 GLY A O 1
ATOM 893 N N . ASP A 1 132 ? 13.289 10.782 -12.330 1.00 91.19 132 ASP A N 1
ATOM 894 C CA . ASP A 1 132 ? 11.837 10.533 -12.289 1.00 91.19 132 ASP A CA 1
ATOM 895 C C . ASP A 1 132 ? 11.105 10.975 -13.577 1.00 91.19 132 ASP A C 1
ATOM 897 O O . ASP A 1 132 ? 10.146 10.327 -13.990 1.00 91.19 132 ASP A O 1
ATOM 901 N N . ASP A 1 133 ? 11.570 12.027 -14.262 1.00 88.19 133 ASP A N 1
ATOM 902 C CA . ASP A 1 133 ? 10.998 12.460 -15.548 1.00 88.19 133 ASP A CA 1
ATOM 903 C C . ASP A 1 133 ? 11.270 11.467 -16.684 1.00 88.19 133 ASP A C 1
ATOM 905 O O . ASP A 1 133 ? 10.366 11.138 -17.455 1.00 88.19 133 ASP A O 1
ATOM 909 N N . ALA A 1 134 ? 12.499 10.952 -16.779 1.00 85.75 134 ALA A N 1
ATOM 910 C CA . ALA A 1 134 ? 12.852 9.925 -17.760 1.00 85.75 134 ALA A CA 1
ATOM 911 C C . ALA A 1 134 ? 12.105 8.617 -17.468 1.00 85.75 134 ALA A C 1
ATOM 913 O O . ALA A 1 134 ? 11.625 7.950 -18.387 1.00 85.75 134 ALA A O 1
ATOM 914 N N . LEU A 1 135 ? 11.943 8.291 -16.182 1.00 89.50 135 LEU A N 1
ATOM 915 C CA . LEU A 1 135 ? 11.161 7.147 -15.738 1.00 89.50 135 LEU A CA 1
ATOM 916 C C . LEU A 1 135 ? 9.697 7.269 -16.166 1.00 89.50 135 LEU A C 1
ATOM 918 O O . LEU A 1 135 ? 9.144 6.308 -16.696 1.00 89.50 135 LEU A O 1
ATOM 922 N N . ARG A 1 136 ? 9.092 8.452 -16.006 1.00 91.25 136 ARG A N 1
ATOM 923 C CA . ARG A 1 136 ? 7.721 8.714 -16.457 1.00 91.25 136 ARG A CA 1
ATOM 924 C C . ARG A 1 136 ? 7.559 8.444 -17.949 1.00 91.25 136 ARG A C 1
ATOM 926 O O . ARG A 1 136 ? 6.652 7.715 -18.335 1.00 91.25 136 ARG A O 1
ATOM 933 N N . VAL A 1 137 ? 8.458 8.980 -18.779 1.00 87.00 137 VAL A N 1
ATOM 934 C CA . VAL A 1 137 ? 8.422 8.777 -20.240 1.00 87.00 137 VAL A CA 1
ATOM 935 C C . VAL A 1 137 ? 8.578 7.294 -20.598 1.00 87.00 137 VAL A C 1
ATOM 937 O O . VAL A 1 137 ? 7.867 6.791 -21.468 1.00 87.00 137 VAL A O 1
ATOM 940 N N . ALA A 1 138 ? 9.459 6.568 -19.904 1.00 85.44 138 ALA A N 1
ATOM 941 C CA . ALA A 1 138 ? 9.623 5.132 -20.112 1.00 85.44 138 ALA A CA 1
ATOM 942 C C . ALA A 1 138 ? 8.354 4.348 -19.746 1.00 85.44 138 ALA A C 1
ATOM 944 O O . ALA A 1 138 ? 7.902 3.505 -20.519 1.00 85.44 138 ALA A O 1
ATOM 945 N N . PHE A 1 139 ? 7.737 4.653 -18.605 1.00 91.19 139 PHE A N 1
ATOM 946 C CA . PHE A 1 139 ? 6.499 4.009 -18.168 1.00 91.19 139 PHE A CA 1
ATOM 947 C C . PHE A 1 139 ? 5.313 4.335 -19.083 1.00 91.19 139 PHE A C 1
ATOM 949 O O . PHE A 1 139 ? 4.498 3.456 -19.352 1.00 91.19 139 PHE A O 1
ATOM 956 N N . GLU A 1 140 ? 5.234 5.549 -19.629 1.00 90.00 140 GLU A N 1
ATOM 957 C CA . GLU A 1 140 ? 4.208 5.923 -20.611 1.00 90.00 140 GLU A CA 1
ATOM 958 C C . GLU A 1 140 ? 4.227 5.049 -21.859 1.00 90.00 140 GLU A C 1
ATOM 960 O O . GLU A 1 140 ? 3.155 4.670 -22.345 1.00 90.00 140 GLU A O 1
ATOM 965 N N . ALA A 1 141 ? 5.426 4.695 -22.324 1.00 86.12 141 ALA A N 1
ATOM 966 C CA . ALA A 1 141 ? 5.630 3.831 -23.475 1.00 86.12 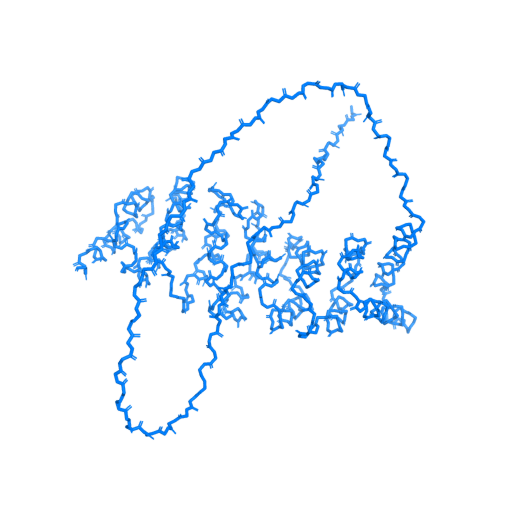141 ALA A CA 1
ATOM 967 C C . ALA A 1 141 ? 5.470 2.336 -23.148 1.00 86.12 141 ALA A C 1
ATOM 969 O O . ALA A 1 141 ? 4.875 1.604 -23.936 1.00 86.12 141 ALA A O 1
ATOM 970 N N . LEU A 1 142 ? 5.989 1.879 -22.002 1.00 85.38 142 LEU A N 1
ATOM 971 C CA . LEU A 1 142 ? 6.044 0.454 -21.650 1.00 85.38 142 LEU A CA 1
ATOM 972 C C . LEU A 1 142 ? 4.740 -0.071 -21.054 1.00 85.38 142 LEU A C 1
ATOM 974 O O . LEU A 1 142 ? 4.306 -1.180 -21.370 1.00 85.38 142 LEU A O 1
ATOM 978 N N . VAL A 1 143 ? 4.107 0.711 -20.181 1.00 90.38 143 VAL A N 1
ATOM 979 C CA . VAL A 1 143 ? 2.929 0.282 -19.426 1.00 90.38 143 VAL A CA 1
ATOM 980 C C . VAL A 1 143 ? 1.694 0.459 -20.295 1.00 90.38 143 VAL A C 1
ATOM 982 O O . VAL A 1 143 ? 0.905 1.371 -20.097 1.00 90.38 143 VAL A O 1
ATOM 985 N N . THR A 1 144 ? 1.521 -0.384 -21.303 1.00 88.56 144 THR A N 1
ATOM 986 C CA . THR A 1 144 ? 0.304 -0.421 -22.130 1.00 88.56 144 THR A CA 1
ATOM 987 C C . THR A 1 144 ? -0.751 -1.323 -21.485 1.00 88.56 144 THR A C 1
ATOM 989 O O . THR A 1 144 ? -0.380 -2.203 -20.712 1.00 88.56 144 THR A O 1
ATOM 992 N N . PRO A 1 145 ? -2.057 -1.177 -21.778 1.00 87.25 145 PRO A N 1
ATOM 993 C CA . PRO A 1 145 ? -3.082 -2.093 -21.259 1.00 87.25 145 PRO A CA 1
ATOM 994 C C . PRO A 1 145 ? -2.840 -3.574 -21.606 1.00 87.25 145 PRO A C 1
ATOM 996 O O . PRO A 1 145 ? -3.334 -4.452 -20.913 1.00 87.25 145 PRO A O 1
ATOM 999 N N . GLN A 1 146 ? -2.072 -3.852 -22.665 1.00 86.31 146 GLN A N 1
ATOM 1000 C CA . GLN A 1 146 ? -1.733 -5.200 -23.129 1.00 86.31 146 GLN A CA 1
ATOM 1001 C C . GLN A 1 146 ? -0.497 -5.789 -22.435 1.00 86.31 146 GLN A C 1
ATOM 1003 O O . GLN A 1 146 ? -0.188 -6.963 -22.636 1.00 86.31 146 GLN A O 1
ATOM 1008 N N . LEU A 1 147 ? 0.231 -4.993 -21.645 1.00 87.94 147 LEU A N 1
ATOM 1009 C CA . LEU A 1 147 ? 1.370 -5.483 -20.879 1.00 87.94 147 LEU A CA 1
ATOM 1010 C C . LEU A 1 147 ? 0.894 -6.547 -19.883 1.00 87.94 147 LEU A C 1
ATOM 1012 O O . LEU A 1 147 ? -0.081 -6.342 -19.167 1.00 87.94 147 LEU A O 1
ATOM 1016 N N . SER A 1 148 ? 1.581 -7.685 -19.821 1.00 89.81 148 SER A N 1
ATOM 1017 C CA . SER A 1 148 ? 1.195 -8.742 -18.886 1.00 89.81 148 SER A CA 1
ATOM 1018 C C . SER A 1 148 ? 1.340 -8.276 -17.433 1.00 89.81 148 SER A C 1
ATOM 1020 O O . SER A 1 148 ? 2.216 -7.470 -17.098 1.00 89.81 148 SER A O 1
ATOM 1022 N N . TYR A 1 149 ? 0.524 -8.851 -16.546 1.00 91.19 149 TYR A N 1
ATOM 1023 C CA . TYR A 1 149 ? 0.635 -8.615 -15.107 1.00 91.19 149 TYR A CA 1
ATOM 1024 C C . TYR A 1 149 ? 2.060 -8.876 -14.592 1.00 91.19 149 TYR A C 1
ATOM 1026 O O . TYR A 1 149 ? 2.603 -8.041 -13.879 1.00 91.19 149 TYR A O 1
ATOM 1034 N N . ALA A 1 150 ? 2.689 -9.990 -14.988 1.00 89.50 150 ALA A N 1
ATOM 1035 C CA . ALA A 1 150 ? 4.021 -10.369 -14.512 1.00 89.50 150 ALA A CA 1
ATOM 1036 C C . ALA A 1 150 ? 5.111 -9.366 -14.930 1.00 89.50 150 ALA A C 1
ATOM 1038 O O . ALA A 1 150 ? 5.995 -9.041 -14.137 1.00 89.50 150 ALA A O 1
ATOM 1039 N N . CYS A 1 151 ? 5.043 -8.835 -16.155 1.00 88.88 151 CYS A N 1
ATOM 1040 C CA . CYS A 1 151 ? 5.970 -7.797 -16.605 1.00 88.88 151 CYS A CA 1
ATOM 1041 C C . CYS A 1 151 ? 5.716 -6.470 -15.883 1.00 88.88 151 CYS A C 1
ATOM 1043 O O . CYS A 1 151 ? 6.664 -5.813 -15.454 1.00 88.88 151 CYS A O 1
ATOM 1045 N N . CYS A 1 152 ? 4.448 -6.075 -15.723 1.00 92.44 152 CYS A N 1
ATOM 1046 C CA . CYS A 1 152 ? 4.112 -4.834 -15.031 1.00 92.44 152 CYS A CA 1
ATOM 1047 C C . CYS A 1 152 ? 4.484 -4.891 -13.543 1.00 92.44 152 CYS A C 1
ATOM 1049 O O . CYS A 1 152 ? 5.039 -3.926 -13.024 1.00 92.44 152 CYS A O 1
ATOM 1051 N N . ALA A 1 153 ? 4.224 -6.009 -12.863 1.00 92.31 153 ALA A N 1
ATOM 1052 C CA . ALA A 1 153 ? 4.611 -6.218 -11.471 1.00 92.31 153 ALA A CA 1
ATOM 1053 C C . ALA A 1 153 ? 6.133 -6.109 -11.313 1.00 92.31 153 ALA A C 1
ATOM 1055 O O . ALA A 1 153 ? 6.602 -5.321 -10.497 1.00 92.31 153 ALA A O 1
ATOM 1056 N N . ALA A 1 154 ? 6.905 -6.769 -12.184 1.00 89.94 154 ALA A N 1
ATOM 1057 C CA . ALA A 1 154 ? 8.361 -6.653 -12.185 1.00 89.94 154 ALA A CA 1
ATOM 1058 C C . ALA A 1 154 ? 8.842 -5.205 -12.416 1.00 89.94 154 ALA A C 1
ATOM 1060 O O . ALA A 1 154 ? 9.760 -4.747 -11.738 1.00 89.94 154 ALA A O 1
ATOM 1061 N N . LEU A 1 155 ? 8.215 -4.446 -13.324 1.00 92.19 155 LEU A N 1
ATOM 1062 C CA . LEU A 1 155 ? 8.527 -3.022 -13.520 1.00 92.19 155 LEU A CA 1
ATOM 1063 C C . LEU A 1 155 ? 8.271 -2.197 -12.253 1.00 92.19 155 LEU A C 1
ATOM 1065 O O . LEU A 1 155 ? 9.116 -1.397 -11.850 1.00 92.19 155 LEU A O 1
ATOM 1069 N N . VAL A 1 156 ? 7.113 -2.391 -11.621 1.00 95.62 156 VAL A N 1
ATOM 1070 C CA . VAL A 1 156 ? 6.737 -1.690 -10.390 1.00 95.62 156 VAL A CA 1
ATOM 1071 C C . VAL A 1 156 ? 7.728 -2.013 -9.270 1.00 95.62 156 VAL A C 1
ATOM 1073 O O . VAL A 1 156 ? 8.282 -1.094 -8.665 1.00 95.62 156 VAL A O 1
ATOM 1076 N N . GLU A 1 157 ? 8.007 -3.293 -9.038 1.00 93.31 157 GLU A N 1
ATOM 1077 C CA . GLU A 1 157 ? 8.903 -3.772 -7.981 1.00 93.31 157 GLU A CA 1
ATOM 1078 C C . GLU A 1 157 ? 10.347 -3.297 -8.162 1.00 93.31 157 GLU A C 1
ATOM 1080 O O . GLU A 1 157 ? 11.036 -3.014 -7.184 1.00 93.31 157 GLU A O 1
ATOM 1085 N N . ARG A 1 158 ? 10.834 -3.210 -9.405 1.00 90.38 158 ARG A N 1
ATOM 1086 C CA . ARG A 1 158 ? 12.235 -2.856 -9.685 1.00 90.38 158 ARG A CA 1
ATOM 1087 C C . ARG A 1 158 ? 12.469 -1.363 -9.836 1.00 90.38 158 ARG A C 1
ATOM 1089 O O . ARG A 1 158 ? 13.568 -0.899 -9.537 1.00 90.38 158 ARG A O 1
ATOM 1096 N N . ALA A 1 159 ? 11.471 -0.611 -10.293 1.00 92.56 159 ALA A N 1
ATOM 1097 C CA . ALA A 1 159 ? 11.647 0.801 -10.604 1.00 92.56 159 ALA A CA 1
ATOM 1098 C C . ALA A 1 159 ? 10.890 1.743 -9.661 1.00 92.56 159 ALA A C 1
ATOM 1100 O O . ALA A 1 159 ? 11.448 2.769 -9.276 1.00 92.56 159 ALA A O 1
ATOM 1101 N N . LEU A 1 160 ? 9.651 1.419 -9.270 1.00 96.00 160 LEU A N 1
ATOM 1102 C CA . LEU A 1 160 ? 8.811 2.315 -8.462 1.00 96.00 160 LEU A CA 1
ATOM 1103 C C . LEU A 1 160 ? 8.931 2.040 -6.961 1.00 96.00 160 LEU A C 1
ATOM 1105 O O . LEU A 1 160 ? 9.077 2.984 -6.186 1.00 96.00 160 LEU A O 1
ATOM 1109 N N . ALA A 1 161 ? 8.915 0.773 -6.541 1.00 95.25 161 ALA A N 1
ATOM 1110 C CA . ALA A 1 161 ? 8.974 0.411 -5.124 1.00 95.25 161 ALA A CA 1
ATOM 1111 C C . ALA A 1 161 ? 10.252 0.896 -4.417 1.00 95.25 161 ALA A C 1
ATOM 1113 O O . ALA A 1 161 ? 10.126 1.535 -3.370 1.00 95.25 161 ALA A O 1
ATOM 1114 N N . PRO A 1 162 ? 11.469 0.730 -4.976 1.00 94.38 162 PRO A N 1
ATOM 1115 C CA . PRO A 1 162 ? 12.685 1.202 -4.319 1.00 94.38 162 PRO A CA 1
ATOM 1116 C C . PRO A 1 162 ? 12.696 2.725 -4.164 1.00 94.38 162 PRO A C 1
ATOM 1118 O O . PRO A 1 162 ? 13.169 3.241 -3.155 1.00 94.38 162 PRO A O 1
ATOM 1121 N N . ARG A 1 163 ? 12.123 3.448 -5.135 1.00 95.06 163 ARG A N 1
ATOM 1122 C CA . ARG A 1 163 ? 12.000 4.911 -5.092 1.00 95.06 163 ARG A CA 1
ATOM 1123 C C . ARG A 1 163 ? 11.040 5.360 -4.015 1.00 95.06 163 ARG A C 1
ATOM 1125 O O . ARG A 1 163 ? 11.391 6.235 -3.236 1.00 95.06 163 ARG A O 1
ATOM 1132 N N . ALA A 1 164 ? 9.860 4.745 -3.958 1.00 95.69 164 ALA A N 1
ATOM 1133 C CA . ALA A 1 164 ? 8.884 5.037 -2.924 1.00 95.69 164 ALA A CA 1
ATOM 1134 C C . ALA A 1 164 ? 9.462 4.757 -1.534 1.00 95.69 164 ALA A C 1
ATOM 1136 O O . ALA A 1 164 ? 9.342 5.600 -0.657 1.00 95.69 164 ALA A O 1
ATOM 1137 N N . LEU A 1 165 ? 10.154 3.630 -1.342 1.00 95.56 165 LEU A N 1
ATOM 1138 C CA . LEU A 1 165 ? 10.773 3.272 -0.064 1.00 95.56 165 LEU A CA 1
ATOM 1139 C C . LEU A 1 165 ? 11.907 4.220 0.349 1.00 95.56 165 LEU A C 1
ATOM 1141 O O . LEU A 1 165 ? 12.043 4.509 1.537 1.00 95.56 165 LEU A O 1
ATOM 1145 N N . ALA A 1 166 ? 12.677 4.743 -0.606 1.00 95.25 166 ALA A N 1
ATOM 1146 C CA . ALA A 1 166 ? 13.789 5.661 -0.358 1.00 95.25 166 ALA A CA 1
ATOM 1147 C C . ALA A 1 166 ? 13.372 7.130 -0.130 1.00 95.25 166 ALA A C 1
ATOM 1149 O O . ALA A 1 166 ? 14.238 7.989 0.025 1.00 95.25 166 ALA A O 1
ATOM 1150 N N . LEU A 1 167 ? 12.073 7.451 -0.120 1.00 96.06 167 LEU A N 1
ATOM 1151 C CA . LEU A 1 167 ? 11.606 8.827 0.066 1.00 96.06 167 LEU A CA 1
ATOM 1152 C C . LEU A 1 167 ? 11.942 9.378 1.461 1.00 96.06 167 LEU A C 1
ATOM 1154 O O . LEU A 1 167 ? 11.449 8.895 2.478 1.00 96.06 167 LEU A O 1
ATOM 1158 N N . GLU A 1 168 ? 12.700 10.470 1.502 1.00 94.69 168 GLU A N 1
ATOM 1159 C CA . GLU A 1 168 ? 12.901 11.283 2.715 1.00 94.69 168 GLU A CA 1
ATOM 1160 C C . GLU A 1 168 ? 12.021 12.545 2.731 1.00 94.69 168 GLU A C 1
ATOM 1162 O O . GLU A 1 168 ? 11.846 13.186 3.765 1.00 94.69 168 GLU A O 1
ATOM 1167 N N . GLN A 1 169 ? 11.451 12.894 1.577 1.00 94.81 169 GLN A N 1
ATOM 1168 C CA . GLN A 1 169 ? 10.586 14.050 1.334 1.00 94.81 169 GLN A CA 1
ATOM 1169 C C . GLN A 1 169 ? 9.365 13.609 0.516 1.00 94.81 169 GLN A C 1
ATOM 1171 O O . GLN A 1 169 ? 9.394 12.515 -0.058 1.00 94.81 169 GLN A O 1
ATOM 1176 N N . PRO A 1 170 ? 8.296 14.427 0.429 1.00 94.00 170 PRO A N 1
ATOM 1177 C CA . PRO A 1 170 ? 7.154 14.116 -0.422 1.00 94.00 170 PRO A CA 1
ATOM 1178 C C . PRO A 1 170 ? 7.588 13.753 -1.847 1.00 94.00 170 PRO A C 1
ATOM 1180 O O . PRO A 1 170 ? 8.489 14.380 -2.410 1.00 94.00 170 PRO A O 1
ATOM 1183 N N . ALA A 1 171 ? 6.947 12.731 -2.421 1.00 95.19 171 ALA A N 1
ATOM 1184 C CA . ALA A 1 171 ? 7.279 12.241 -3.754 1.00 95.19 171 ALA A CA 1
ATOM 1185 C C . ALA A 1 171 ? 7.248 13.366 -4.796 1.00 95.19 171 ALA A C 1
ATOM 1187 O O . ALA A 1 171 ? 6.365 14.232 -4.782 1.00 95.19 171 ALA A O 1
ATOM 1188 N N . SER A 1 172 ? 8.188 13.318 -5.743 1.00 96.12 172 SER A N 1
ATOM 1189 C CA . SER A 1 172 ? 8.191 14.243 -6.871 1.00 96.12 172 SER A CA 1
ATOM 1190 C C . SER A 1 172 ? 6.885 14.122 -7.668 1.00 96.12 172 SER A C 1
ATOM 1192 O O . SER A 1 172 ? 6.236 13.070 -7.708 1.00 96.12 172 SER A O 1
ATOM 1194 N N . ARG A 1 173 ? 6.494 15.208 -8.347 1.00 95.75 173 ARG A N 1
ATOM 1195 C CA . ARG A 1 173 ? 5.301 15.196 -9.210 1.00 95.75 173 ARG A CA 1
ATOM 1196 C C . ARG A 1 173 ? 5.412 14.139 -10.311 1.00 95.75 173 ARG A C 1
ATOM 1198 O O . ARG A 1 173 ? 4.420 13.481 -10.605 1.00 95.75 173 ARG A O 1
ATOM 1205 N N . ALA A 1 174 ? 6.606 13.963 -10.880 1.00 94.69 174 ALA A N 1
ATOM 1206 C CA . ALA A 1 174 ? 6.866 12.980 -11.925 1.00 94.69 174 ALA A CA 1
ATOM 1207 C C . ALA A 1 174 ? 6.729 11.541 -11.405 1.00 94.69 174 ALA A C 1
ATOM 1209 O O . ALA A 1 174 ? 6.046 10.735 -12.039 1.00 94.69 174 ALA A O 1
ATOM 1210 N N . LEU A 1 175 ? 7.286 11.228 -10.228 1.00 96.31 175 LEU A N 1
ATOM 1211 C CA . LEU A 1 175 ? 7.142 9.907 -9.610 1.00 96.31 175 LEU A CA 1
ATOM 1212 C C . LEU A 1 175 ? 5.674 9.597 -9.306 1.00 96.31 175 LEU A C 1
ATOM 1214 O O . LEU A 1 175 ? 5.184 8.529 -9.666 1.00 96.31 175 LEU A O 1
ATOM 1218 N N . PHE A 1 176 ? 4.956 10.543 -8.695 1.00 96.69 176 PHE A N 1
ATOM 1219 C CA . PHE A 1 176 ? 3.548 10.337 -8.361 1.00 96.69 176 PHE A CA 1
ATOM 1220 C C . PHE A 1 176 ? 2.684 10.136 -9.615 1.00 96.69 176 PHE A C 1
ATOM 1222 O O . PHE A 1 176 ? 1.921 9.176 -9.673 1.00 96.69 176 PHE A O 1
ATOM 1229 N N . ALA A 1 177 ? 2.871 10.962 -10.651 1.00 96.25 177 ALA A N 1
ATOM 1230 C CA . ALA A 1 177 ? 2.167 10.816 -11.927 1.00 96.25 177 ALA A CA 1
ATOM 1231 C C . ALA A 1 177 ? 2.478 9.476 -12.617 1.00 96.25 177 ALA A C 1
ATOM 1233 O O . ALA A 1 177 ? 1.594 8.862 -13.211 1.00 96.25 177 ALA A O 1
ATOM 1234 N N . THR A 1 178 ? 3.718 8.990 -12.503 1.00 97.31 178 THR A N 1
ATOM 1235 C CA . THR A 1 178 ? 4.115 7.674 -13.028 1.00 97.31 178 THR A CA 1
ATOM 1236 C C . THR A 1 178 ? 3.371 6.546 -12.313 1.00 97.31 178 THR A C 1
ATOM 1238 O O . THR A 1 178 ? 2.868 5.623 -12.958 1.00 97.31 178 THR A O 1
ATOM 1241 N N . ILE A 1 179 ? 3.248 6.628 -10.984 1.00 98.00 179 ILE A N 1
ATOM 1242 C CA . ILE A 1 179 ? 2.491 5.648 -10.197 1.00 98.00 179 ILE A CA 1
ATOM 1243 C C . ILE A 1 179 ? 1.003 5.701 -10.562 1.00 98.00 179 ILE A C 1
ATOM 1245 O O . ILE A 1 179 ? 0.412 4.651 -10.795 1.00 98.00 179 ILE A O 1
ATOM 1249 N N . GLU A 1 180 ? 0.402 6.890 -10.666 1.00 97.31 180 GLU A N 1
ATOM 1250 C CA . GLU A 1 180 ? -1.010 7.050 -11.045 1.00 97.31 180 GLU A CA 1
ATOM 1251 C C . GLU A 1 180 ? -1.308 6.484 -12.435 1.00 97.31 180 GLU A C 1
ATOM 1253 O O . GLU A 1 180 ? -2.275 5.742 -12.605 1.00 97.31 180 GLU A O 1
ATOM 1258 N N . LEU A 1 181 ? -0.454 6.776 -13.418 1.00 96.88 181 LEU A N 1
ATOM 1259 C CA . LEU A 1 181 ? -0.558 6.220 -14.764 1.00 96.88 181 LEU A CA 1
ATOM 1260 C C . LEU A 1 181 ? -0.529 4.688 -14.741 1.00 96.88 181 LEU A C 1
ATOM 1262 O O . LEU A 1 181 ? -1.342 4.030 -15.394 1.00 96.88 181 LEU A O 1
ATOM 1266 N N . THR A 1 182 ? 0.414 4.126 -13.985 1.00 97.44 182 THR A N 1
ATOM 1267 C CA . THR A 1 182 ? 0.575 2.675 -13.861 1.00 97.44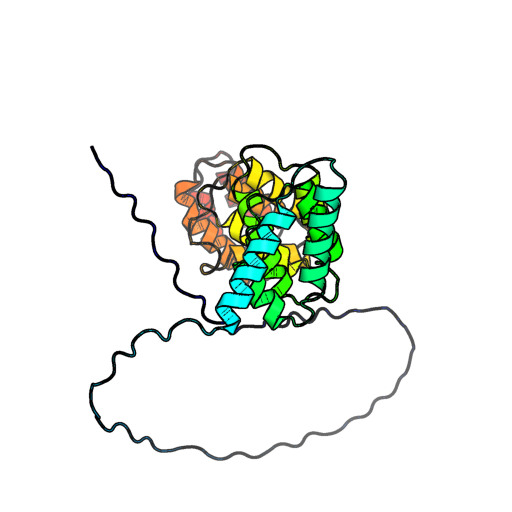 182 THR A CA 1
ATOM 1268 C C . THR A 1 182 ? -0.634 2.061 -13.171 1.00 97.44 182 THR A C 1
ATOM 1270 O O . THR A 1 182 ? -1.165 1.063 -13.644 1.00 97.44 182 THR A O 1
ATOM 1273 N N . LEU A 1 183 ? -1.128 2.693 -12.106 1.00 97.62 183 LEU A N 1
ATOM 1274 C CA . LEU A 1 183 ? -2.295 2.255 -11.346 1.00 97.62 183 LEU A CA 1
ATOM 1275 C C . LEU A 1 183 ? -3.571 2.289 -12.195 1.00 97.62 183 LEU A C 1
ATOM 1277 O O . LEU A 1 183 ? -4.404 1.395 -12.078 1.00 97.62 183 LEU A O 1
ATOM 1281 N N . ALA A 1 184 ? -3.720 3.288 -13.068 1.00 96.56 184 ALA A N 1
ATOM 1282 C CA . ALA A 1 184 ? -4.870 3.401 -13.959 1.00 96.56 184 ALA A CA 1
ATOM 1283 C C . ALA A 1 184 ? -4.942 2.259 -14.988 1.00 96.56 184 ALA A C 1
ATOM 1285 O O . ALA A 1 184 ? -6.040 1.878 -15.391 1.00 96.56 184 ALA A O 1
ATOM 1286 N N . ARG A 1 185 ? -3.789 1.719 -15.408 1.00 95.88 185 ARG A N 1
ATOM 1287 C CA . ARG A 1 185 ? -3.689 0.663 -16.431 1.00 95.88 185 ARG A CA 1
ATOM 1288 C C . ARG A 1 185 ? -3.566 -0.741 -15.828 1.00 95.88 185 ARG A C 1
ATOM 1290 O O . ARG A 1 185 ? -4.186 -1.667 -16.332 1.00 95.88 185 ARG A O 1
ATOM 1297 N N . HIS A 1 186 ? -2.804 -0.880 -14.744 1.00 97.12 186 HIS A N 1
ATOM 1298 C CA . HIS A 1 186 ? -2.460 -2.147 -14.085 1.00 97.12 186 HIS A CA 1
ATOM 1299 C C . HIS A 1 186 ? -2.600 -2.049 -12.562 1.00 97.12 186 HIS A C 1
ATOM 1301 O O . HIS A 1 186 ? -1.613 -2.143 -11.824 1.00 97.12 186 HIS A O 1
ATOM 1307 N N . PRO A 1 187 ? -3.828 -1.869 -12.052 1.00 97.00 187 PRO A N 1
ATOM 1308 C CA . PRO A 1 187 ? -4.051 -1.591 -10.639 1.00 97.00 187 PRO A CA 1
ATOM 1309 C C . PRO A 1 187 ? -3.548 -2.699 -9.710 1.00 97.00 187 PRO A C 1
ATOM 1311 O O . PRO A 1 187 ? -2.919 -2.405 -8.695 1.00 97.00 187 PRO A O 1
ATOM 1314 N N . LYS A 1 188 ? -3.753 -3.970 -10.085 1.00 97.19 188 LYS A N 1
ATOM 1315 C CA . LYS A 1 188 ? -3.273 -5.129 -9.319 1.00 97.19 188 LYS A CA 1
ATOM 1316 C C . LYS A 1 188 ? -1.746 -5.132 -9.177 1.00 97.19 188 LYS A C 1
ATOM 1318 O O . LYS A 1 188 ? -1.240 -5.325 -8.081 1.00 97.19 188 LYS A O 1
ATOM 1323 N N . ALA A 1 189 ? -1.017 -4.859 -10.262 1.00 97.12 189 ALA A N 1
ATOM 1324 C CA . ALA A 1 189 ? 0.446 -4.827 -10.242 1.00 97.12 189 ALA A CA 1
ATOM 1325 C C . ALA A 1 189 ? 0.991 -3.721 -9.324 1.00 97.12 189 ALA A C 1
ATOM 1327 O O . ALA A 1 189 ? 2.005 -3.915 -8.663 1.00 97.12 189 ALA A O 1
ATOM 1328 N N . VAL A 1 190 ? 0.307 -2.574 -9.245 1.00 98.25 190 VAL A N 1
ATOM 1329 C CA . VAL A 1 190 ? 0.680 -1.498 -8.313 1.00 98.25 190 VAL A CA 1
ATOM 1330 C C . VAL A 1 190 ? 0.351 -1.863 -6.867 1.00 98.25 190 VAL A C 1
ATOM 1332 O O . VAL A 1 190 ? 1.140 -1.566 -5.971 1.00 98.25 190 VAL A O 1
ATOM 1335 N N . VAL A 1 191 ? -0.785 -2.515 -6.610 1.00 97.88 191 VAL A N 1
ATOM 1336 C CA . VAL A 1 191 ? -1.121 -2.977 -5.255 1.00 97.88 191 VAL A CA 1
ATOM 1337 C C . VAL A 1 191 ? -0.063 -3.957 -4.749 1.00 97.88 191 VAL A C 1
ATOM 1339 O O . VAL A 1 191 ? 0.532 -3.709 -3.700 1.00 97.88 191 VAL A O 1
ATOM 1342 N N . ASP A 1 192 ? 0.225 -4.997 -5.528 1.00 96.31 192 ASP A N 1
ATOM 1343 C CA . ASP A 1 192 ? 1.108 -6.088 -5.111 1.00 96.31 192 ASP A CA 1
ATOM 1344 C C . ASP A 1 192 ? 2.587 -5.691 -5.145 1.00 96.31 192 ASP A C 1
ATOM 1346 O O . ASP A 1 192 ? 3.337 -6.023 -4.234 1.00 96.31 192 ASP A O 1
ATOM 1350 N N . GLY A 1 193 ? 3.007 -4.947 -6.172 1.00 95.69 193 GLY A N 1
ATOM 1351 C CA . GLY A 1 193 ? 4.410 -4.588 -6.374 1.00 95.69 193 GLY A CA 1
ATOM 1352 C C . GLY A 1 193 ? 4.855 -3.318 -5.647 1.00 95.69 193 GLY A C 1
ATOM 1353 O O . GLY A 1 193 ? 6.055 -3.104 -5.493 1.00 95.69 193 GLY A O 1
ATOM 1354 N N . LEU A 1 194 ? 3.926 -2.455 -5.209 1.00 97.50 194 LEU A N 1
ATOM 1355 C CA . LEU A 1 194 ? 4.251 -1.178 -4.557 1.00 97.50 194 LEU A CA 1
ATOM 1356 C C . LEU A 1 194 ? 3.524 -0.973 -3.226 1.00 97.50 194 LEU A C 1
ATOM 1358 O O . LEU A 1 194 ? 4.190 -0.744 -2.216 1.00 97.50 194 LEU A O 1
ATOM 1362 N N . LEU A 1 195 ? 2.188 -1.012 -3.189 1.00 97.88 195 LEU A N 1
ATOM 1363 C CA . LEU A 1 195 ? 1.444 -0.614 -1.983 1.00 97.88 195 LEU A CA 1
ATOM 1364 C C . LEU A 1 195 ? 1.662 -1.583 -0.817 1.00 97.88 195 LEU A C 1
ATOM 1366 O O . LEU A 1 195 ? 1.960 -1.137 0.292 1.00 97.88 195 LEU A O 1
ATOM 1370 N N . VAL A 1 196 ? 1.543 -2.889 -1.067 1.00 96.62 196 VAL A N 1
ATOM 1371 C CA . VAL A 1 196 ? 1.731 -3.933 -0.049 1.00 96.62 196 VAL A CA 1
ATOM 1372 C C . VAL A 1 196 ? 3.183 -3.958 0.458 1.00 96.62 196 VAL A C 1
ATOM 1374 O O . VAL A 1 196 ? 3.368 -3.836 1.671 1.00 96.62 196 VAL A O 1
ATOM 1377 N N . PRO A 1 197 ? 4.225 -3.978 -0.403 1.00 95.00 197 PRO A N 1
ATOM 1378 C CA . PRO A 1 197 ? 5.613 -3.907 0.055 1.00 95.00 197 PRO A CA 1
ATOM 1379 C C . PRO A 1 197 ? 5.932 -2.627 0.829 1.00 95.00 197 PRO A C 1
ATOM 1381 O O . PRO A 1 197 ? 6.638 -2.674 1.834 1.00 95.00 197 PRO A O 1
ATOM 1384 N N . THR A 1 198 ? 5.385 -1.480 0.407 1.00 96.19 198 THR A N 1
ATOM 1385 C CA . THR A 1 198 ? 5.587 -0.213 1.129 1.00 96.19 198 THR A CA 1
ATOM 1386 C C . THR A 1 198 ? 4.962 -0.267 2.518 1.00 96.19 198 THR A C 1
ATOM 1388 O O . THR A 1 198 ? 5.580 0.182 3.480 1.00 96.19 198 THR A O 1
ATOM 1391 N N . PHE A 1 199 ? 3.763 -0.843 2.644 1.00 96.69 199 PHE A N 1
ATOM 1392 C CA . PHE A 1 199 ? 3.090 -1.032 3.927 1.00 96.69 199 PHE A CA 1
ATOM 1393 C C . PHE A 1 199 ? 3.863 -1.971 4.867 1.00 96.69 199 PHE A C 1
ATOM 1395 O O . PHE A 1 199 ? 4.034 -1.658 6.048 1.00 96.69 199 PHE A O 1
ATOM 1402 N N . ALA A 1 200 ? 4.334 -3.104 4.339 1.00 94.44 200 ALA A N 1
ATOM 1403 C CA . ALA A 1 200 ? 5.045 -4.130 5.098 1.00 94.44 200 ALA A CA 1
ATOM 1404 C C . ALA A 1 200 ? 6.467 -3.708 5.509 1.00 94.44 200 ALA A C 1
ATOM 1406 O O . ALA A 1 200 ? 7.084 -4.350 6.358 1.00 94.44 200 ALA A O 1
ATOM 1407 N N . HIS A 1 201 ? 6.999 -2.625 4.938 1.00 93.19 201 HIS A N 1
ATOM 1408 C CA . HIS A 1 201 ? 8.347 -2.162 5.230 1.00 93.19 201 HIS A CA 1
ATOM 1409 C C . HIS A 1 201 ? 8.494 -1.691 6.688 1.00 93.19 201 HIS A C 1
ATOM 1411 O O . HIS A 1 201 ? 7.840 -0.742 7.130 1.00 93.19 201 HIS A O 1
ATOM 1417 N N . GLU A 1 202 ? 9.425 -2.304 7.427 1.00 88.00 202 GLU A N 1
ATOM 1418 C CA . GLU A 1 202 ? 9.626 -2.067 8.867 1.00 88.00 202 GLU A CA 1
ATOM 1419 C C . GLU A 1 202 ? 9.894 -0.597 9.217 1.00 88.00 202 GLU A C 1
ATOM 1421 O O . GLU A 1 202 ? 9.501 -0.111 10.276 1.00 88.00 202 GLU A O 1
ATOM 1426 N N . ARG A 1 203 ? 10.573 0.125 8.317 1.00 88.75 203 ARG A N 1
ATOM 1427 C CA . ARG A 1 203 ? 10.986 1.524 8.517 1.00 88.75 203 ARG A CA 1
ATOM 1428 C C . ARG A 1 203 ? 10.171 2.511 7.693 1.00 88.75 203 ARG A C 1
ATOM 1430 O O . ARG A 1 203 ? 10.712 3.511 7.233 1.00 88.75 203 ARG A O 1
ATOM 1437 N N . ILE A 1 204 ? 8.900 2.213 7.435 1.00 94.56 204 ILE A N 1
ATOM 1438 C CA . ILE A 1 204 ? 8.043 3.141 6.697 1.00 94.56 204 ILE A CA 1
ATOM 1439 C C . ILE A 1 204 ? 7.990 4.509 7.409 1.00 94.56 204 ILE A C 1
ATOM 1441 O O . ILE A 1 204 ? 7.660 4.629 8.593 1.00 94.56 204 ILE A O 1
ATOM 1445 N N . GLY A 1 205 ? 8.351 5.562 6.680 1.00 95.75 205 GLY A N 1
ATOM 1446 C CA . GLY A 1 205 ? 8.340 6.936 7.162 1.00 95.75 205 GLY A CA 1
ATOM 1447 C C . GLY A 1 205 ? 7.085 7.710 6.741 1.00 95.75 205 GLY A C 1
ATOM 1448 O O . GLY A 1 205 ? 6.204 7.182 6.052 1.00 95.75 205 GLY A O 1
ATOM 1449 N N . PRO A 1 206 ? 6.977 8.985 7.158 1.00 96.31 206 PRO A N 1
ATOM 1450 C CA . PRO A 1 206 ? 5.862 9.852 6.789 1.00 96.31 206 PRO A CA 1
ATOM 1451 C C . PRO A 1 206 ? 5.701 10.016 5.274 1.00 96.31 206 PRO A C 1
ATOM 1453 O O . PRO A 1 206 ? 4.588 9.846 4.784 1.00 96.31 206 PRO A O 1
ATOM 1456 N N . ALA A 1 207 ? 6.792 10.256 4.537 1.00 96.69 207 ALA A N 1
ATOM 1457 C CA . ALA A 1 207 ? 6.765 10.472 3.088 1.00 96.69 207 ALA A CA 1
ATOM 1458 C C . ALA A 1 207 ? 6.233 9.246 2.323 1.00 96.69 207 ALA A C 1
ATOM 1460 O O . ALA A 1 207 ? 5.371 9.369 1.454 1.00 96.69 207 ALA A O 1
ATOM 1461 N N . GLN A 1 208 ? 6.675 8.047 2.706 1.00 97.19 208 GLN A N 1
ATOM 1462 C CA . GLN A 1 208 ? 6.187 6.781 2.159 1.00 97.19 208 GLN A CA 1
ATOM 1463 C C . GLN A 1 208 ? 4.701 6.587 2.471 1.00 97.19 208 GLN A C 1
ATOM 1465 O O . GLN A 1 208 ? 3.898 6.283 1.587 1.00 97.19 208 GLN A O 1
ATOM 1470 N N . SER A 1 209 ? 4.319 6.803 3.735 1.00 97.19 209 SER A N 1
ATOM 1471 C CA . SER A 1 209 ? 2.930 6.648 4.162 1.00 97.19 209 SER A CA 1
ATOM 1472 C C . SER A 1 209 ? 1.990 7.645 3.484 1.00 97.19 209 SER A C 1
ATOM 1474 O O . SER A 1 209 ? 0.848 7.294 3.194 1.00 97.19 209 SER A O 1
ATOM 1476 N N . GLU A 1 210 ? 2.465 8.855 3.177 1.00 97.00 210 GLU A N 1
ATOM 1477 C CA . GLU A 1 210 ? 1.713 9.886 2.463 1.00 97.00 210 GLU A CA 1
ATOM 1478 C C . GLU A 1 210 ? 1.373 9.435 1.041 1.00 97.00 210 GLU A C 1
ATOM 1480 O O . GLU A 1 210 ? 0.212 9.533 0.643 1.00 97.00 210 GLU A O 1
ATOM 1485 N N . VAL A 1 211 ? 2.344 8.877 0.306 1.00 96.88 211 VAL A N 1
ATOM 1486 C CA . VAL A 1 211 ? 2.123 8.341 -1.047 1.00 96.88 211 VAL A CA 1
ATOM 1487 C C . VAL A 1 211 ? 1.038 7.268 -1.026 1.00 96.88 211 VAL A C 1
ATOM 1489 O O . VAL A 1 211 ? 0.054 7.380 -1.757 1.00 96.88 211 VAL A O 1
ATOM 1492 N N . VAL A 1 212 ? 1.164 6.272 -0.144 1.00 98.00 212 VAL A N 1
ATOM 1493 C CA . VAL A 1 212 ? 0.181 5.182 -0.032 1.00 98.00 212 VAL A CA 1
ATOM 1494 C C . VAL A 1 212 ? -1.194 5.724 0.372 1.00 98.00 212 VAL A C 1
ATOM 1496 O O . VAL A 1 212 ? -2.201 5.394 -0.253 1.00 98.00 212 VAL A O 1
ATOM 1499 N N . CYS A 1 213 ? -1.254 6.610 1.371 1.00 97.75 213 CYS A N 1
ATOM 1500 C CA . CYS A 1 213 ? -2.503 7.224 1.824 1.00 97.75 213 CYS A CA 1
ATOM 1501 C C . CYS A 1 213 ? -3.192 8.041 0.726 1.00 97.75 213 CYS A C 1
ATOM 1503 O O . CYS A 1 213 ? -4.419 8.015 0.630 1.00 97.75 213 CYS A O 1
ATOM 1505 N N . ARG A 1 214 ? -2.429 8.792 -0.075 1.00 97.31 214 ARG A N 1
ATOM 1506 C CA . ARG A 1 214 ? -2.961 9.599 -1.176 1.00 97.31 214 ARG A CA 1
ATOM 1507 C C . ARG A 1 214 ? -3.489 8.706 -2.296 1.00 97.31 214 ARG A C 1
ATOM 1509 O O . ARG A 1 214 ? -4.615 8.901 -2.737 1.00 97.31 214 ARG A O 1
ATOM 1516 N N . LEU A 1 215 ? -2.746 7.667 -2.678 1.00 97.81 215 LEU A N 1
ATOM 1517 C CA . LEU A 1 215 ? -3.194 6.706 -3.690 1.00 97.81 215 LEU A CA 1
ATOM 1518 C C . LEU A 1 215 ? -4.479 5.993 -3.260 1.00 97.81 215 LEU A C 1
ATOM 1520 O O . LEU A 1 215 ? -5.447 5.984 -4.016 1.00 97.81 215 LEU A O 1
ATOM 1524 N N . LEU A 1 216 ? -4.537 5.458 -2.036 1.00 97.25 216 LEU A N 1
ATOM 1525 C CA . LEU A 1 216 ? -5.732 4.776 -1.522 1.00 97.25 216 LEU A CA 1
ATOM 1526 C C . LEU A 1 216 ? -6.964 5.687 -1.472 1.00 97.25 216 LEU A C 1
ATOM 1528 O O . LEU A 1 216 ? -8.089 5.222 -1.662 1.00 97.25 216 LEU A O 1
ATOM 1532 N N . ARG A 1 217 ? -6.760 6.981 -1.211 1.00 95.25 217 ARG A N 1
ATOM 1533 C CA . ARG A 1 217 ? -7.828 7.979 -1.123 1.00 95.25 217 ARG A CA 1
ATOM 1534 C C . ARG A 1 217 ? -8.323 8.431 -2.492 1.00 95.25 217 ARG A C 1
ATOM 1536 O O . ARG A 1 217 ? -9.534 8.501 -2.691 1.00 95.25 217 ARG A O 1
ATOM 1543 N N . ASP A 1 218 ? -7.415 8.713 -3.416 1.00 94.12 218 ASP A N 1
ATOM 1544 C CA . ASP A 1 218 ? -7.751 9.483 -4.615 1.00 94.12 218 ASP A CA 1
ATOM 1545 C C . ASP A 1 218 ? -7.740 8.629 -5.889 1.00 94.12 218 ASP A C 1
ATOM 1547 O O . ASP A 1 218 ? -8.531 8.881 -6.794 1.00 94.12 218 ASP A O 1
ATOM 1551 N N . ALA A 1 219 ? -6.909 7.583 -5.947 1.00 95.19 219 ALA A N 1
ATOM 1552 C CA . ALA A 1 219 ? -6.614 6.879 -7.196 1.00 95.19 219 ALA A CA 1
ATOM 1553 C C . ALA A 1 219 ? -7.025 5.393 -7.199 1.00 95.19 219 ALA A C 1
ATOM 1555 O O . ALA A 1 219 ? -7.501 4.880 -8.212 1.00 95.19 219 ALA A O 1
ATOM 1556 N N . VAL A 1 220 ? -6.889 4.681 -6.074 1.00 97.06 220 VAL A N 1
ATOM 1557 C CA . VAL A 1 220 ? -7.210 3.246 -5.992 1.00 97.06 220 VAL A CA 1
ATOM 1558 C C . VAL A 1 220 ? -8.729 3.053 -5.896 1.00 97.06 220 VAL A C 1
ATOM 1560 O O . VAL A 1 220 ? -9.397 3.564 -4.985 1.00 97.06 220 VAL A O 1
ATOM 1563 N N . LYS A 1 221 ? -9.291 2.297 -6.847 1.00 95.50 221 LYS A N 1
ATOM 1564 C CA . LYS A 1 221 ? -10.722 1.944 -6.874 1.00 95.50 221 LYS A CA 1
ATOM 1565 C C . LYS A 1 221 ? -11.065 0.939 -5.759 1.00 95.50 221 LYS A C 1
ATOM 1567 O O . LYS A 1 221 ? -10.199 0.143 -5.400 1.00 95.50 221 LYS A O 1
ATOM 1572 N N . PRO A 1 222 ? -12.311 0.919 -5.243 1.00 95.12 222 PRO A N 1
ATOM 1573 C CA . PRO A 1 222 ? -12.684 0.093 -4.089 1.00 95.12 222 PRO A CA 1
ATOM 1574 C C . PRO A 1 222 ? -12.288 -1.395 -4.159 1.00 95.12 222 PRO A C 1
ATOM 1576 O O . PRO A 1 222 ? -11.715 -1.853 -3.174 1.00 95.12 222 PRO A O 1
ATOM 1579 N N . PRO A 1 223 ? -12.446 -2.121 -5.288 1.00 95.06 223 PRO A N 1
ATOM 1580 C CA . PRO A 1 223 ? -12.044 -3.533 -5.358 1.00 95.06 223 PRO A CA 1
ATOM 1581 C C . PRO A 1 223 ? -10.544 -3.748 -5.109 1.00 95.06 223 PRO A C 1
ATOM 1583 O O . PRO A 1 223 ? -10.131 -4.720 -4.487 1.00 95.06 223 PRO A O 1
ATOM 1586 N N . PHE A 1 224 ? -9.706 -2.800 -5.536 1.00 96.88 224 PHE A N 1
ATOM 1587 C CA . PHE A 1 224 ? -8.259 -2.864 -5.321 1.00 96.88 224 PHE A CA 1
ATOM 1588 C C . PHE A 1 224 ? -7.841 -2.371 -3.930 1.00 96.88 224 PHE A C 1
ATOM 1590 O O . PHE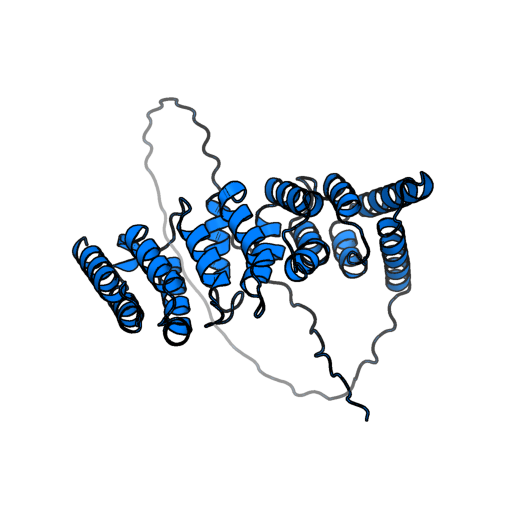 A 1 224 ? -6.778 -2.747 -3.444 1.00 96.88 224 PHE A O 1
ATOM 1597 N N . VAL A 1 225 ? -8.673 -1.565 -3.260 1.00 97.44 225 VAL A N 1
ATOM 1598 C CA . VAL A 1 225 ? -8.490 -1.266 -1.829 1.00 97.44 225 VAL A CA 1
ATOM 1599 C C . VAL A 1 225 ? -8.789 -2.509 -0.996 1.00 97.44 225 VAL A C 1
ATOM 1601 O O . VAL A 1 225 ? -8.065 -2.794 -0.049 1.00 97.44 225 VAL A O 1
ATOM 1604 N N . GLU A 1 226 ? -9.829 -3.259 -1.352 1.00 95.88 226 GLU A N 1
ATOM 1605 C CA . GLU A 1 226 ? -10.146 -4.531 -0.706 1.00 95.88 226 GLU A CA 1
ATOM 1606 C C . GLU A 1 226 ? -9.046 -5.573 -0.939 1.00 95.88 226 GLU A C 1
ATOM 1608 O O . GLU A 1 226 ? -8.590 -6.186 0.022 1.00 95.88 226 GLU A O 1
ATOM 1613 N N . LEU A 1 227 ? -8.521 -5.682 -2.167 1.00 96.06 227 LEU A N 1
ATOM 1614 C CA . LEU A 1 227 ? -7.333 -6.495 -2.456 1.00 96.06 227 LEU A CA 1
ATOM 1615 C C . LEU A 1 227 ? -6.142 -6.108 -1.565 1.00 96.06 227 LEU A C 1
ATOM 1617 O O . LEU A 1 227 ? -5.499 -6.977 -0.981 1.00 96.06 227 LEU A O 1
ATOM 1621 N N . PHE A 1 228 ? -5.865 -4.807 -1.428 1.00 97.81 228 PHE A N 1
ATOM 1622 C CA . PHE A 1 228 ? -4.816 -4.315 -0.535 1.00 97.81 228 PHE A CA 1
ATOM 1623 C C . PHE A 1 228 ? -5.066 -4.741 0.918 1.00 97.81 228 PHE A C 1
ATOM 1625 O O . PHE A 1 228 ? -4.142 -5.215 1.571 1.00 97.81 228 PHE A O 1
ATOM 1632 N N . LEU A 1 229 ? -6.301 -4.610 1.416 1.00 97.12 229 LEU A N 1
ATOM 1633 C CA . LEU A 1 229 ? -6.668 -5.023 2.774 1.00 97.12 229 LEU A CA 1
ATOM 1634 C C . LEU A 1 229 ? -6.478 -6.528 2.991 1.00 97.12 229 LEU A C 1
ATOM 1636 O O . LEU A 1 229 ? -5.955 -6.914 4.032 1.00 97.12 229 LEU A O 1
ATOM 1640 N N . HIS A 1 230 ? -6.852 -7.360 2.015 1.00 95.88 230 HIS A N 1
ATOM 1641 C CA . HIS A 1 230 ? -6.587 -8.798 2.047 1.00 95.88 230 HIS A CA 1
ATOM 1642 C C . HIS A 1 230 ? -5.095 -9.100 2.144 1.00 95.88 230 HIS A C 1
ATOM 1644 O O . HIS A 1 230 ? -4.682 -9.861 3.014 1.00 95.88 230 HIS A O 1
ATOM 1650 N N . ALA A 1 231 ? -4.284 -8.462 1.301 1.00 95.25 231 ALA A N 1
ATOM 1651 C CA . ALA A 1 231 ? -2.848 -8.688 1.291 1.00 95.25 231 ALA A CA 1
ATOM 1652 C C . ALA A 1 231 ? -2.179 -8.249 2.604 1.00 95.25 231 ALA A C 1
ATOM 1654 O O . ALA A 1 231 ? -1.352 -8.972 3.138 1.00 95.25 231 ALA A O 1
ATOM 1655 N N . VAL A 1 232 ? -2.547 -7.104 3.185 1.00 95.31 232 VAL A N 1
ATOM 1656 C CA . VAL A 1 232 ? -1.936 -6.651 4.454 1.00 95.31 232 VAL A CA 1
ATOM 1657 C C . VAL A 1 232 ? -2.479 -7.356 5.700 1.00 95.31 232 VAL A C 1
ATOM 1659 O O . VAL A 1 232 ? -1.941 -7.161 6.791 1.00 95.31 232 VAL A O 1
ATOM 1662 N N . ALA A 1 233 ? -3.552 -8.135 5.558 1.00 93.69 233 ALA A N 1
ATOM 1663 C CA . ALA A 1 233 ? -4.063 -9.011 6.606 1.00 93.69 233 ALA A CA 1
ATOM 1664 C C . ALA A 1 233 ? -3.428 -10.416 6.563 1.00 93.69 233 ALA A C 1
ATOM 1666 O O . ALA A 1 233 ? -3.435 -11.106 7.581 1.00 93.69 233 ALA A O 1
ATOM 1667 N N . ASP A 1 234 ? -2.874 -10.828 5.417 1.00 91.56 234 ASP A N 1
ATOM 1668 C CA . ASP A 1 234 ? -2.166 -12.100 5.242 1.00 91.56 234 ASP A CA 1
ATOM 1669 C C . ASP A 1 234 ? -0.745 -12.029 5.830 1.00 91.56 234 ASP A C 1
ATOM 1671 O O . ASP A 1 234 ? 0.080 -11.204 5.421 1.00 91.56 234 ASP A O 1
ATOM 1675 N N . GLU A 1 235 ? -0.432 -12.943 6.755 1.00 84.00 235 GLU A N 1
ATOM 1676 C CA . GLU A 1 235 ? 0.880 -13.049 7.408 1.00 84.00 235 GLU A CA 1
ATOM 1677 C C . GLU A 1 235 ? 2.039 -13.256 6.422 1.00 84.00 235 GLU A C 1
ATOM 1679 O O . GLU A 1 235 ? 3.182 -12.907 6.726 1.00 84.00 235 GLU A O 1
ATOM 1684 N N . ARG A 1 236 ? 1.768 -13.817 5.236 1.00 83.56 236 ARG A N 1
ATOM 1685 C CA . ARG A 1 236 ? 2.784 -14.021 4.190 1.00 83.56 236 ARG A CA 1
ATOM 1686 C C . ARG A 1 236 ? 3.255 -12.710 3.570 1.00 83.56 236 ARG A C 1
ATOM 1688 O O . ARG A 1 236 ? 4.384 -12.632 3.092 1.00 83.56 236 ARG A O 1
ATOM 1695 N N . SER A 1 237 ? 2.385 -11.708 3.547 1.00 80.38 237 SER A N 1
ATOM 1696 C CA . SER A 1 237 ? 2.619 -10.425 2.886 1.00 80.38 237 SER A CA 1
ATOM 1697 C C . SER A 1 237 ? 2.950 -9.317 3.881 1.00 80.38 237 SER A C 1
ATOM 1699 O O . SER A 1 237 ? 3.779 -8.459 3.580 1.00 80.38 237 SER A O 1
ATOM 1701 N N . ALA A 1 238 ? 2.351 -9.345 5.070 1.00 81.94 238 ALA A N 1
ATOM 1702 C CA . ALA A 1 238 ? 2.642 -8.417 6.152 1.00 81.94 238 ALA A CA 1
ATOM 1703 C C . ALA A 1 238 ? 2.864 -9.202 7.457 1.00 81.94 238 ALA A C 1
ATOM 1705 O O . ALA A 1 238 ? 1.918 -9.795 7.973 1.00 81.94 238 ALA A O 1
ATOM 1706 N N . PRO A 1 239 ? 4.087 -9.199 8.026 1.00 83.69 239 PRO A N 1
ATOM 1707 C CA . PRO A 1 239 ? 4.366 -9.944 9.246 1.00 83.69 239 PRO A CA 1
ATOM 1708 C C . PRO A 1 239 ? 3.466 -9.513 10.403 1.00 83.69 239 PRO A C 1
ATOM 1710 O O . PRO A 1 239 ? 3.245 -8.315 10.621 1.00 83.69 239 PRO A O 1
ATOM 1713 N N . SER A 1 240 ? 3.016 -10.486 11.193 1.00 80.81 240 SER A N 1
ATOM 1714 C CA . SER A 1 240 ? 2.216 -10.222 12.385 1.00 80.81 240 SER A CA 1
ATOM 1715 C C . SER A 1 240 ? 2.920 -9.253 13.333 1.00 80.81 240 SER A C 1
ATOM 1717 O O . SER A 1 240 ? 4.093 -9.409 13.674 1.00 80.81 240 SER A O 1
ATOM 1719 N N . GLY A 1 241 ? 2.199 -8.207 13.743 1.00 79.25 241 GLY A N 1
ATOM 1720 C CA . GLY A 1 241 ? 2.738 -7.167 14.621 1.00 79.25 241 GLY A CA 1
ATOM 1721 C C . GLY A 1 241 ? 3.532 -6.060 13.916 1.00 79.25 241 GLY A C 1
ATOM 1722 O O . GLY A 1 241 ? 4.107 -5.218 14.612 1.00 79.25 241 GLY A O 1
ATOM 1723 N N . CYS A 1 242 ? 3.545 -5.988 12.577 1.00 85.00 242 CYS A N 1
ATOM 1724 C CA . CYS A 1 242 ? 4.266 -4.945 11.830 1.00 85.00 242 CYS A CA 1
ATOM 1725 C C . CYS A 1 242 ? 3.624 -3.540 11.894 1.00 85.00 242 CYS A C 1
ATOM 1727 O O . CYS A 1 242 ? 4.214 -2.567 11.427 1.00 85.00 242 CYS A O 1
ATOM 1729 N N . TRP A 1 243 ? 2.429 -3.378 12.480 1.00 94.06 243 TRP A N 1
ATOM 1730 C CA . TRP A 1 243 ? 1.675 -2.121 12.375 1.00 94.06 243 TRP A CA 1
ATOM 1731 C C . TRP A 1 243 ? 2.266 -0.967 13.203 1.00 94.06 243 TRP A C 1
ATOM 1733 O O . TRP A 1 243 ? 1.995 -0.843 14.394 1.00 94.06 243 TRP A O 1
ATOM 1743 N N . GLY A 1 244 ? 3.064 -0.081 12.626 1.00 94.88 244 GLY A N 1
ATOM 1744 C CA . GLY A 1 244 ? 3.442 1.208 13.218 1.00 94.88 244 GLY A CA 1
ATOM 1745 C C . GLY A 1 244 ? 2.335 2.270 13.156 1.00 94.88 244 GLY A C 1
ATOM 1746 O O . GLY A 1 244 ? 1.225 2.033 12.680 1.00 94.88 244 GLY A O 1
ATOM 1747 N N . GLU A 1 245 ? 2.649 3.488 13.602 1.00 95.88 245 GLU A N 1
ATOM 1748 C CA . GLU A 1 245 ? 1.754 4.656 13.486 1.00 95.88 245 GLU A CA 1
ATOM 1749 C C . GLU A 1 245 ? 1.385 4.966 12.022 1.00 95.88 245 GLU A C 1
ATOM 1751 O O . GLU A 1 245 ? 0.277 5.416 11.712 1.00 95.88 245 GLU A O 1
ATOM 1756 N N . GLN A 1 246 ? 2.320 4.718 11.111 1.00 96.94 246 GLN A N 1
ATOM 1757 C CA . GLN A 1 246 ? 2.220 4.926 9.675 1.00 96.94 246 GLN A CA 1
ATOM 1758 C C . GLN A 1 246 ? 1.305 3.872 9.049 1.00 96.94 246 GLN A C 1
ATOM 1760 O O . GLN A 1 246 ? 0.345 4.238 8.374 1.00 96.94 246 GLN A O 1
ATOM 1765 N N . GLN A 1 247 ? 1.522 2.585 9.347 1.00 97.31 247 GLN A N 1
ATOM 1766 C CA . GLN A 1 247 ? 0.638 1.495 8.924 1.00 97.31 247 GLN A CA 1
ATOM 1767 C C . GLN A 1 247 ? -0.794 1.715 9.409 1.00 97.31 247 GLN A C 1
ATOM 1769 O O . GLN A 1 247 ? -1.732 1.620 8.626 1.00 97.31 247 GLN A O 1
ATOM 1774 N N . VAL A 1 248 ? -0.976 2.089 10.677 1.00 97.19 248 VAL A N 1
ATOM 1775 C CA . VAL A 1 248 ? -2.302 2.406 11.228 1.00 97.19 248 VAL A CA 1
ATOM 1776 C C . VAL A 1 248 ? -2.971 3.545 10.459 1.00 97.19 248 VAL A C 1
ATOM 1778 O O . VAL A 1 248 ? -4.171 3.490 10.191 1.00 97.19 248 VAL A O 1
ATOM 1781 N N . THR A 1 249 ? -2.207 4.572 10.077 1.00 97.25 249 THR A N 1
ATOM 1782 C CA . THR A 1 249 ? -2.728 5.685 9.272 1.00 97.25 249 THR A CA 1
ATOM 1783 C C . THR A 1 249 ? -3.172 5.195 7.890 1.00 97.25 249 THR A C 1
ATOM 1785 O O . THR A 1 249 ? -4.273 5.532 7.457 1.00 97.25 249 THR A O 1
ATOM 1788 N N . ILE A 1 250 ? -2.368 4.356 7.231 1.00 97.94 250 ILE A N 1
ATOM 1789 C CA . ILE A 1 250 ? -2.681 3.754 5.927 1.00 97.94 250 ILE A CA 1
ATOM 1790 C C . ILE A 1 250 ? -3.940 2.883 6.006 1.00 97.94 250 ILE A C 1
ATOM 1792 O O . ILE A 1 250 ? -4.865 3.071 5.216 1.00 97.94 250 ILE A O 1
ATOM 1796 N N . LEU A 1 251 ? -4.017 1.982 6.988 1.00 97.25 251 LEU A N 1
ATOM 1797 C CA . LEU A 1 251 ? -5.181 1.122 7.209 1.00 97.25 251 LEU A CA 1
ATOM 1798 C C . LEU A 1 251 ? -6.434 1.945 7.467 1.00 97.25 251 LEU A C 1
ATOM 1800 O O . LEU A 1 251 ? -7.490 1.646 6.921 1.00 97.25 251 LEU A O 1
ATOM 1804 N N . GLN A 1 252 ? -6.324 3.021 8.248 1.00 95.62 252 GLN A N 1
ATOM 1805 C CA . GLN A 1 252 ? -7.452 3.911 8.483 1.00 95.62 252 GLN A CA 1
ATOM 1806 C C . GLN A 1 252 ? -7.920 4.577 7.185 1.00 95.62 252 GLN A C 1
ATOM 1808 O O . GLN A 1 252 ? -9.126 4.738 7.004 1.00 95.62 252 GLN A O 1
ATOM 1813 N N . GLN A 1 253 ? -7.014 4.958 6.278 1.00 96.50 253 GLN A N 1
ATOM 1814 C CA . GLN A 1 253 ? -7.408 5.464 4.959 1.00 96.50 253 GLN A CA 1
ATOM 1815 C C . GLN A 1 253 ? -8.099 4.381 4.125 1.00 96.50 253 GLN A C 1
ATOM 1817 O O . GLN A 1 253 ? -9.168 4.647 3.582 1.00 96.50 253 GLN A O 1
ATOM 1822 N N . ALA A 1 254 ? -7.542 3.167 4.074 1.00 96.75 254 ALA A N 1
ATOM 1823 C CA . ALA A 1 254 ? -8.104 2.041 3.325 1.00 96.75 254 ALA A CA 1
ATOM 1824 C C . ALA A 1 254 ? -9.507 1.655 3.822 1.00 96.75 254 ALA A C 1
ATOM 1826 O O . ALA A 1 254 ? -10.457 1.626 3.047 1.00 96.75 254 ALA A O 1
ATOM 1827 N N . VAL A 1 255 ? -9.668 1.458 5.132 1.00 94.69 255 VAL A N 1
ATOM 1828 C CA . VAL A 1 255 ? -10.951 1.134 5.778 1.00 94.69 255 VAL A CA 1
ATOM 1829 C C . VAL A 1 255 ? -11.984 2.249 5.583 1.00 94.69 255 VAL A C 1
ATOM 1831 O O . VAL A 1 255 ? -13.184 1.992 5.511 1.00 94.69 255 VAL A O 1
ATOM 1834 N N . ASN A 1 256 ? -11.545 3.507 5.456 1.00 93.38 256 ASN A N 1
ATOM 1835 C CA . ASN A 1 256 ? -12.448 4.620 5.174 1.00 93.38 256 ASN A CA 1
ATOM 1836 C C . ASN A 1 256 ? -12.954 4.675 3.722 1.00 93.38 256 ASN A C 1
ATOM 1838 O O . ASN A 1 256 ? -13.797 5.521 3.391 1.00 93.38 256 ASN A O 1
ATOM 1842 N N . ARG A 1 257 ? -12.505 3.772 2.854 1.00 93.06 257 ARG A N 1
ATOM 1843 C CA . ARG A 1 257 ? -13.061 3.616 1.509 1.00 93.06 257 ARG A CA 1
ATOM 1844 C C . ARG A 1 257 ? -14.374 2.836 1.564 1.00 93.06 257 ARG A C 1
ATOM 1846 O O . ARG A 1 257 ? -14.720 2.233 2.576 1.00 93.06 257 ARG A O 1
ATOM 1853 N N . LYS A 1 258 ? -15.158 2.917 0.488 1.00 85.00 258 LYS A N 1
ATOM 1854 C CA . LYS A 1 258 ? -16.431 2.193 0.337 1.00 85.00 258 LYS A CA 1
ATOM 1855 C C . LYS A 1 258 ? -16.162 0.718 -0.010 1.00 85.00 258 LYS A C 1
ATOM 1857 O O . LYS A 1 258 ? -16.510 0.285 -1.100 1.00 85.00 258 LYS A O 1
ATOM 1862 N N . VAL A 1 259 ? -15.446 0.013 0.863 1.00 89.44 259 VAL A N 1
ATOM 1863 C CA . VAL A 1 259 ? -15.162 -1.425 0.734 1.00 89.44 259 VAL A CA 1
ATOM 1864 C C . VAL A 1 259 ? -16.224 -2.234 1.476 1.00 89.44 259 VAL A C 1
ATOM 1866 O O . VAL A 1 259 ? -16.781 -1.744 2.462 1.00 89.44 259 VAL A O 1
ATOM 1869 N N . SER A 1 260 ? -16.478 -3.456 1.015 1.00 89.25 260 SER A N 1
ATOM 1870 C CA . SER A 1 260 ? -17.447 -4.389 1.600 1.00 89.25 260 SER A CA 1
ATOM 1871 C C . SER A 1 260 ? -16.720 -5.666 2.028 1.00 89.25 260 SER A C 1
ATOM 1873 O O . SER A 1 260 ? -16.850 -6.689 1.365 1.00 89.25 260 SER A O 1
ATOM 1875 N N . PRO A 1 261 ? -15.906 -5.601 3.099 1.00 89.25 261 PRO A N 1
ATOM 1876 C CA . PRO A 1 261 ? -15.004 -6.683 3.448 1.00 89.25 261 PRO A CA 1
ATOM 1877 C C . PRO A 1 261 ? -15.777 -7.931 3.867 1.00 89.25 261 PRO A C 1
ATOM 1879 O O . PRO A 1 261 ? -16.751 -7.861 4.616 1.00 89.25 261 PRO A O 1
ATOM 1882 N N . SER A 1 262 ? -15.282 -9.093 3.450 1.00 92.81 262 SER A N 1
ATOM 1883 C CA . SER A 1 262 ? -15.787 -10.367 3.960 1.00 92.81 262 SER A CA 1
ATOM 1884 C C . SER A 1 262 ? -15.576 -10.499 5.484 1.00 92.81 262 SER A C 1
ATOM 1886 O O . SER A 1 262 ? -14.614 -9.946 6.032 1.00 92.81 262 SER A O 1
ATOM 1888 N N . PRO A 1 263 ? -16.402 -11.294 6.194 1.00 92.31 263 PRO A N 1
ATOM 1889 C CA . PRO A 1 263 ? -16.188 -11.575 7.617 1.00 92.31 263 PRO A CA 1
ATOM 1890 C C . PRO A 1 263 ? -14.794 -12.146 7.919 1.00 92.31 263 PRO A C 1
ATOM 1892 O O . PRO A 1 263 ? -14.189 -11.805 8.933 1.00 92.31 263 PRO A O 1
ATOM 1895 N N . ALA A 1 264 ? -14.253 -12.964 7.008 1.00 94.94 264 ALA A N 1
ATOM 1896 C CA . ALA A 1 264 ? -12.908 -13.522 7.122 1.00 94.94 264 ALA A CA 1
ATOM 1897 C C . ALA A 1 264 ? -11.821 -12.434 7.088 1.00 94.94 264 ALA A C 1
ATOM 1899 O O . ALA A 1 264 ? -10.887 -12.475 7.886 1.00 94.94 264 ALA A O 1
ATOM 1900 N N . LEU A 1 265 ? -11.967 -11.428 6.217 1.00 95.25 265 LEU A N 1
ATOM 1901 C CA . LEU A 1 265 ? -11.048 -10.290 6.169 1.00 95.25 265 LEU A CA 1
ATOM 1902 C C . LEU A 1 265 ? -11.095 -9.474 7.467 1.00 95.25 265 LEU A C 1
ATOM 1904 O O . LEU A 1 265 ? -10.055 -9.091 8.001 1.00 95.25 265 LEU A O 1
ATOM 1908 N N . VAL A 1 266 ? -12.292 -9.221 8.001 1.00 95.88 266 VAL A N 1
ATOM 1909 C CA . VAL A 1 266 ? -12.447 -8.488 9.267 1.00 95.88 266 VAL A CA 1
ATOM 1910 C C . VAL A 1 266 ? -11.800 -9.242 10.426 1.00 95.88 266 VAL A C 1
ATOM 1912 O O . VAL A 1 266 ? -11.097 -8.623 11.225 1.00 95.88 266 VAL A O 1
ATOM 1915 N N . LEU A 1 267 ? -11.976 -10.564 10.499 1.00 96.38 267 LEU A N 1
ATOM 1916 C CA . LEU A 1 267 ? -11.292 -11.396 11.487 1.00 96.38 267 LEU A CA 1
ATOM 1917 C C . LEU A 1 267 ? -9.766 -11.288 11.360 1.00 96.38 267 LEU A C 1
ATOM 1919 O O . LEU A 1 267 ? -9.109 -10.976 12.350 1.00 96.38 267 LEU A O 1
ATOM 1923 N N . ALA A 1 268 ? -9.216 -11.453 10.155 1.00 96.06 268 ALA A N 1
ATOM 1924 C CA . ALA A 1 268 ? -7.773 -11.370 9.925 1.00 96.06 268 ALA A CA 1
ATOM 1925 C C . ALA A 1 268 ? -7.200 -9.992 10.319 1.00 96.06 268 ALA A C 1
ATOM 1927 O O . ALA A 1 268 ? -6.164 -9.896 10.978 1.00 96.06 268 ALA A O 1
ATOM 1928 N N . LEU A 1 269 ? -7.915 -8.900 10.019 1.00 96.44 269 LEU A N 1
ATOM 1929 C CA . LEU A 1 269 ? -7.535 -7.556 10.470 1.00 96.44 269 LEU A CA 1
ATOM 1930 C C . LEU A 1 269 ? -7.581 -7.412 12.000 1.00 96.44 269 LEU A C 1
ATOM 1932 O O . LEU A 1 269 ? -6.735 -6.724 12.573 1.00 96.44 269 LEU A O 1
ATOM 1936 N N . LEU A 1 270 ? -8.548 -8.038 12.678 1.00 96.81 270 LEU A N 1
ATOM 1937 C CA . LEU A 1 270 ? -8.610 -8.046 14.143 1.00 96.81 270 LEU A CA 1
ATOM 1938 C C . LEU A 1 270 ? -7.470 -8.867 14.759 1.00 96.81 270 LEU A C 1
ATOM 1940 O O . LEU A 1 270 ? -6.934 -8.470 15.792 1.00 96.81 270 LEU A O 1
ATOM 1944 N N . GLU A 1 271 ? -7.065 -9.971 14.139 1.00 96.12 271 GLU A N 1
ATOM 1945 C CA . GLU A 1 271 ? -5.913 -10.768 14.572 1.00 96.12 271 GLU A CA 1
ATOM 1946 C C . GLU A 1 271 ? -4.606 -9.973 14.439 1.00 96.12 271 GLU A C 1
ATOM 1948 O O . GLU A 1 271 ? -3.842 -9.873 15.404 1.00 96.12 271 GLU A O 1
ATOM 1953 N N . GLN A 1 272 ? -4.409 -9.282 13.312 1.00 95.44 272 GLN A N 1
ATOM 1954 C CA . GLN A 1 272 ? -3.283 -8.361 13.121 1.00 95.44 272 GLN A CA 1
ATOM 1955 C C . GLN A 1 272 ? -3.295 -7.191 14.121 1.00 95.44 272 GLN A C 1
ATOM 1957 O O . GLN A 1 272 ? -2.258 -6.802 14.679 1.00 95.44 272 GLN A O 1
ATOM 1962 N N . ALA A 1 273 ? -4.481 -6.650 14.411 1.00 96.31 273 ALA A N 1
ATOM 1963 C CA . ALA A 1 273 ? -4.653 -5.623 15.429 1.00 96.31 273 ALA A CA 1
ATOM 1964 C C . ALA A 1 273 ? -4.316 -6.145 16.834 1.00 96.31 273 ALA A C 1
ATOM 1966 O O . ALA A 1 273 ? -3.688 -5.424 17.610 1.00 96.31 273 ALA A O 1
ATOM 1967 N N . ALA A 1 274 ? -4.682 -7.388 17.159 1.00 96.56 274 ALA A N 1
ATOM 1968 C CA . ALA A 1 274 ? -4.339 -8.027 18.427 1.00 96.56 274 ALA A CA 1
ATOM 1969 C C . ALA A 1 274 ? -2.828 -8.230 18.575 1.00 96.56 274 ALA A C 1
ATOM 1971 O O . ALA A 1 274 ? -2.274 -7.900 19.621 1.00 96.56 274 ALA A O 1
ATOM 1972 N N . ALA A 1 275 ? -2.140 -8.678 17.521 1.00 95.44 275 ALA A N 1
ATOM 1973 C CA . ALA A 1 275 ? -0.682 -8.804 17.525 1.00 95.44 275 ALA A CA 1
ATOM 1974 C C . ALA A 1 275 ? 0.029 -7.454 17.760 1.00 95.44 275 ALA A C 1
ATOM 1976 O O . ALA A 1 275 ? 1.129 -7.403 18.309 1.00 95.44 275 ALA A O 1
ATOM 1977 N N . SER A 1 276 ? -0.611 -6.344 17.384 1.00 95.19 276 SER A N 1
ATOM 1978 C CA . SER A 1 276 ? -0.052 -4.992 17.504 1.00 95.19 276 SER A CA 1
ATOM 1979 C C . SER A 1 276 ? -0.544 -4.213 18.734 1.00 95.19 276 SER A C 1
ATOM 1981 O O . SER A 1 276 ? -0.055 -3.110 19.001 1.00 95.19 276 SER A O 1
ATOM 1983 N N . SER A 1 277 ? -1.498 -4.753 19.500 1.00 95.38 277 SER A N 1
ATOM 1984 C CA . SER A 1 277 ? -2.269 -3.985 20.485 1.00 95.38 277 SER A CA 1
ATOM 1985 C C . SER A 1 277 ? -1.446 -3.517 21.682 1.00 95.38 277 SER A C 1
ATOM 1987 O O . SER A 1 277 ? -1.656 -2.406 22.163 1.00 95.38 277 SER A O 1
ATOM 1989 N N . GLU A 1 278 ? -0.498 -4.329 22.155 1.00 95.44 278 GLU A N 1
ATOM 1990 C CA . GLU A 1 278 ? 0.373 -3.960 23.281 1.00 95.44 278 GLU A CA 1
ATOM 1991 C C . GLU A 1 278 ? 1.334 -2.829 22.911 1.00 95.44 278 GLU A C 1
ATOM 1993 O O . GLU A 1 278 ? 1.499 -1.868 23.664 1.00 95.44 278 GLU A O 1
ATOM 1998 N N . ARG A 1 279 ? 1.921 -2.887 21.711 1.00 95.44 279 ARG A N 1
ATOM 1999 C CA . ARG A 1 279 ? 2.822 -1.839 21.216 1.00 95.44 279 ARG A CA 1
ATOM 2000 C C . ARG A 1 279 ? 2.079 -0.531 20.945 1.00 95.44 279 ARG A C 1
ATOM 2002 O O . ARG A 1 279 ? 2.623 0.546 21.175 1.00 95.44 279 ARG A O 1
ATOM 2009 N N . LEU A 1 280 ? 0.835 -0.617 20.477 1.00 96.81 280 LEU A N 1
ATOM 2010 C CA . LEU A 1 280 ? 0.018 0.532 20.083 1.00 96.81 280 LEU A CA 1
ATOM 2011 C C . LEU A 1 280 ? -0.981 0.989 21.153 1.00 96.81 280 LEU A C 1
ATOM 2013 O O . LEU A 1 280 ? -1.826 1.840 20.875 1.00 96.81 280 LEU A O 1
ATOM 2017 N N . LYS A 1 281 ? -0.890 0.495 22.391 1.00 97.06 281 LYS A N 1
ATOM 2018 C CA . LYS A 1 281 ? -1.885 0.790 23.435 1.00 97.06 281 LYS A CA 1
ATOM 2019 C C . LYS A 1 281 ? -2.076 2.278 23.744 1.00 97.06 281 LYS A C 1
ATOM 2021 O O . LYS A 1 281 ? -3.178 2.690 24.102 1.00 97.06 281 LYS A O 1
ATOM 2026 N N . ARG A 1 282 ? -1.039 3.104 23.557 1.00 97.81 282 ARG A N 1
ATOM 2027 C CA . ARG A 1 282 ? -1.084 4.573 23.727 1.00 97.81 282 ARG A CA 1
ATOM 2028 C C . ARG A 1 282 ? -1.395 5.338 22.435 1.00 97.81 282 ARG A C 1
ATOM 2030 O O . ARG A 1 282 ? -1.546 6.557 22.471 1.00 97.81 282 ARG A O 1
ATOM 2037 N N . SER A 1 283 ? -1.495 4.647 21.301 1.00 97.69 283 SER A N 1
ATOM 2038 C CA . SER A 1 283 ? -1.743 5.264 20.001 1.00 97.69 283 SER A CA 1
ATOM 2039 C C . SER A 1 283 ? -3.210 5.653 19.852 1.00 97.69 283 SER A C 1
ATOM 2041 O O . SER A 1 283 ? -4.103 4.811 19.720 1.00 97.69 283 SER A O 1
ATOM 2043 N N . LEU A 1 284 ? -3.472 6.960 19.808 1.00 97.19 284 LEU A N 1
ATOM 2044 C CA . LEU A 1 284 ? -4.811 7.462 19.511 1.00 97.19 284 LEU A CA 1
ATOM 2045 C C . LEU A 1 284 ? -5.244 7.105 18.081 1.00 97.19 284 LEU A C 1
ATOM 2047 O O . LEU A 1 284 ? -6.435 6.904 17.839 1.00 97.19 284 LEU A O 1
ATOM 2051 N N . LYS A 1 285 ? -4.301 7.007 17.133 1.00 96.50 285 LYS A N 1
ATOM 2052 C CA . LYS A 1 285 ? -4.607 6.598 15.756 1.00 96.50 285 LYS A CA 1
ATOM 2053 C C . LYS A 1 285 ? -5.088 5.154 15.715 1.00 96.50 285 LYS A C 1
ATOM 2055 O O . LYS A 1 285 ? -6.079 4.882 15.046 1.00 96.50 285 LYS A O 1
ATOM 2060 N N . PHE A 1 286 ? -4.456 4.265 16.481 1.00 97.94 286 PHE A N 1
ATOM 2061 C CA . PHE A 1 286 ? -4.860 2.862 16.555 1.00 97.94 286 PHE A CA 1
ATOM 2062 C C . PHE A 1 286 ? -6.261 2.711 17.149 1.00 97.94 286 PHE A C 1
ATOM 2064 O O . PHE A 1 286 ? -7.122 2.072 16.550 1.00 97.94 286 PHE A O 1
ATOM 2071 N N . ALA A 1 287 ? -6.545 3.398 18.259 1.00 97.38 287 ALA A N 1
ATOM 2072 C CA . ALA A 1 287 ? -7.886 3.388 18.841 1.00 97.38 287 ALA A CA 1
ATOM 2073 C C . ALA A 1 287 ? -8.952 3.941 17.871 1.00 97.38 287 ALA A C 1
ATOM 2075 O O . ALA A 1 287 ? -10.063 3.415 17.799 1.00 97.38 287 ALA A O 1
ATOM 2076 N N . LYS A 1 288 ? -8.615 4.976 17.086 1.00 96.69 288 LYS A N 1
ATOM 2077 C CA . LYS A 1 288 ? -9.496 5.505 16.034 1.00 96.69 288 LYS A CA 1
ATOM 2078 C C . LYS A 1 288 ? -9.674 4.527 14.871 1.00 96.69 288 LYS A C 1
ATOM 2080 O O . LYS A 1 288 ? -10.784 4.434 14.365 1.00 96.69 288 LYS A O 1
ATOM 2085 N N . LEU A 1 289 ? -8.631 3.814 14.442 1.00 97.25 289 LEU A N 1
ATOM 2086 C CA . LEU A 1 289 ? -8.735 2.770 13.418 1.00 97.25 289 LEU A CA 1
ATOM 2087 C C . LEU A 1 289 ? -9.740 1.696 13.848 1.00 97.25 289 LEU A C 1
ATOM 2089 O O . LEU A 1 289 ? -10.671 1.412 13.101 1.00 97.25 289 LEU A O 1
ATOM 2093 N N . LEU A 1 290 ? -9.602 1.172 15.070 1.00 97.06 290 LEU A N 1
ATOM 2094 C CA . LEU A 1 290 ? -10.528 0.177 15.618 1.00 97.06 290 LEU A CA 1
ATOM 2095 C C . LEU A 1 290 ? -11.962 0.706 15.675 1.00 97.06 290 LEU A C 1
ATOM 2097 O O . LEU A 1 290 ? -12.897 -0.001 15.312 1.00 97.06 290 LEU A O 1
ATOM 2101 N N . LEU A 1 291 ? -12.142 1.966 16.082 1.00 96.25 291 LEU A N 1
ATOM 2102 C CA . LEU A 1 291 ? -13.469 2.571 16.110 1.00 96.25 291 LEU A CA 1
ATOM 2103 C C . LEU A 1 291 ? -14.081 2.659 14.708 1.00 96.25 291 LEU A C 1
ATOM 2105 O O . LEU A 1 291 ? -15.249 2.321 14.545 1.00 96.25 291 LEU A O 1
ATOM 2109 N N . VAL A 1 292 ? -13.311 3.082 13.701 1.00 95.00 292 VAL A N 1
ATOM 2110 C CA . VAL A 1 292 ? -13.794 3.146 12.312 1.00 95.00 292 VAL A CA 1
ATOM 2111 C C . VAL A 1 292 ? -14.149 1.747 11.804 1.00 95.00 292 VAL A C 1
ATOM 2113 O O . VAL A 1 292 ? -15.189 1.587 11.172 1.00 95.00 292 VAL A O 1
ATOM 2116 N N . LEU A 1 293 ? -13.332 0.739 12.114 1.00 95.44 293 LEU A N 1
ATOM 2117 C CA . LEU A 1 293 ? -13.571 -0.652 11.730 1.00 95.44 293 LEU A CA 1
ATOM 2118 C C . LEU A 1 293 ? -14.913 -1.153 12.296 1.00 95.44 293 LEU A C 1
ATOM 2120 O O . LEU A 1 293 ? -15.731 -1.681 11.552 1.00 95.44 293 LEU A O 1
ATOM 2124 N N . VAL A 1 294 ? -15.202 -0.877 13.572 1.00 95.56 294 VAL A N 1
ATOM 2125 C CA . VAL A 1 294 ? -16.487 -1.216 14.215 1.00 95.56 294 VAL A CA 1
ATOM 2126 C C . VAL A 1 294 ? -17.657 -0.412 13.643 1.00 95.56 294 VAL A C 1
ATOM 2128 O O . VAL A 1 294 ? -18.751 -0.940 13.471 1.00 95.56 294 VAL A O 1
ATOM 2131 N N . GLN A 1 295 ? -17.457 0.876 13.363 1.00 94.06 295 GLN A N 1
ATOM 2132 C CA . GLN A 1 295 ? -18.511 1.745 12.835 1.00 94.06 295 GLN A CA 1
ATOM 2133 C C . GLN A 1 295 ? -18.912 1.379 11.406 1.00 94.06 295 GLN A C 1
ATOM 2135 O O . GLN A 1 295 ? -20.080 1.530 11.054 1.00 94.06 295 GLN A O 1
ATOM 2140 N N . ARG A 1 296 ? -17.956 0.931 10.588 1.00 92.44 296 ARG A N 1
ATOM 2141 C CA . ARG A 1 296 ? -18.195 0.591 9.182 1.00 92.44 296 ARG A CA 1
ATOM 2142 C C . ARG A 1 296 ? -18.573 -0.862 8.969 1.00 92.44 296 ARG A C 1
ATOM 2144 O O . ARG A 1 296 ? -19.454 -1.120 8.162 1.00 92.44 296 ARG A O 1
ATOM 2151 N N . PHE A 1 297 ? -17.939 -1.772 9.700 1.00 94.38 297 PHE A N 1
ATOM 2152 C CA . PHE A 1 297 ? -18.089 -3.217 9.521 1.00 94.38 297 PHE A CA 1
ATOM 2153 C C . PHE A 1 297 ? -18.674 -3.861 10.778 1.00 94.38 297 PHE A C 1
ATOM 2155 O O . PHE A 1 297 ? -18.251 -4.922 11.228 1.00 94.38 297 PHE A O 1
ATOM 2162 N N . GLY A 1 298 ? -19.610 -3.169 11.433 1.00 93.69 298 GLY A N 1
ATOM 2163 C CA . GLY A 1 298 ? -20.164 -3.610 12.712 1.00 93.69 298 GLY A CA 1
ATOM 2164 C C . GLY A 1 298 ? -20.841 -4.980 12.634 1.00 93.69 298 GLY A C 1
ATOM 2165 O O . GLY A 1 298 ? -20.748 -5.752 13.587 1.00 93.69 298 GLY A O 1
ATOM 2166 N N . ALA A 1 299 ? -21.474 -5.304 11.501 1.00 94.50 299 ALA A N 1
ATOM 2167 C CA . ALA A 1 299 ? -22.122 -6.597 11.282 1.00 94.50 299 ALA A CA 1
ATOM 2168 C C . ALA A 1 299 ? -21.100 -7.743 11.189 1.00 94.50 299 ALA A C 1
ATOM 2170 O O . ALA A 1 299 ? -21.344 -8.838 11.697 1.00 94.50 299 ALA A O 1
ATOM 2171 N N . GLU A 1 300 ? -19.942 -7.469 10.594 1.00 95.62 300 GLU A N 1
ATOM 2172 C CA . GLU A 1 300 ? -18.818 -8.382 10.405 1.00 95.62 300 GLU A CA 1
ATOM 2173 C C . GLU A 1 300 ? -17.933 -8.476 11.657 1.00 95.62 300 GLU A C 1
ATOM 2175 O O . GLU A 1 300 ? -17.325 -9.512 11.907 1.00 95.62 300 GLU A O 1
ATOM 2180 N N . VAL A 1 301 ? -17.885 -7.425 12.484 1.00 96.06 301 VAL A N 1
ATOM 2181 C CA . VAL A 1 301 ? -17.192 -7.428 13.785 1.00 96.06 301 VAL A CA 1
ATOM 2182 C C . VAL A 1 301 ? -18.002 -8.144 14.861 1.00 96.06 301 VAL A C 1
ATOM 2184 O O . VAL A 1 301 ? -17.414 -8.760 15.747 1.00 96.06 301 VAL A O 1
ATOM 2187 N N . ALA A 1 302 ? -19.336 -8.080 14.814 1.00 95.88 302 ALA A N 1
ATOM 2188 C CA . ALA A 1 302 ? -20.213 -8.652 15.839 1.00 95.88 302 ALA A CA 1
ATOM 2189 C C . ALA A 1 302 ? -19.912 -10.130 16.199 1.00 95.88 302 ALA A C 1
ATOM 2191 O O . ALA A 1 302 ? -19.847 -10.429 17.393 1.00 95.88 302 ALA A O 1
ATOM 2192 N N . PRO A 1 303 ? -19.649 -11.051 15.245 1.00 96.31 303 PRO A N 1
ATOM 2193 C CA . PRO A 1 303 ? -19.237 -12.432 15.540 1.00 96.31 303 PRO A CA 1
ATOM 2194 C C . PRO A 1 303 ? -17.928 -12.546 16.330 1.00 96.31 303 PRO A C 1
ATOM 2196 O O . PRO A 1 303 ? -17.686 -13.551 16.993 1.00 96.31 303 PRO A O 1
ATOM 2199 N N . HIS A 1 304 ? -17.081 -11.520 16.258 1.00 96.81 304 HIS A N 1
ATOM 2200 C CA . HIS A 1 304 ? -15.741 -11.467 16.837 1.00 96.81 304 HIS A CA 1
ATOM 2201 C C . HIS A 1 304 ? -15.644 -10.416 17.956 1.00 96.81 304 HIS A C 1
ATOM 2203 O O . HIS A 1 304 ? -14.553 -9.944 18.288 1.00 96.81 304 HIS A O 1
ATOM 2209 N N . ALA A 1 305 ? -16.780 -10.049 18.562 1.00 96.38 305 ALA A N 1
ATOM 2210 C CA . ALA A 1 305 ? -16.862 -8.986 19.559 1.00 96.38 305 ALA A CA 1
ATOM 2211 C C . ALA A 1 305 ? -15.934 -9.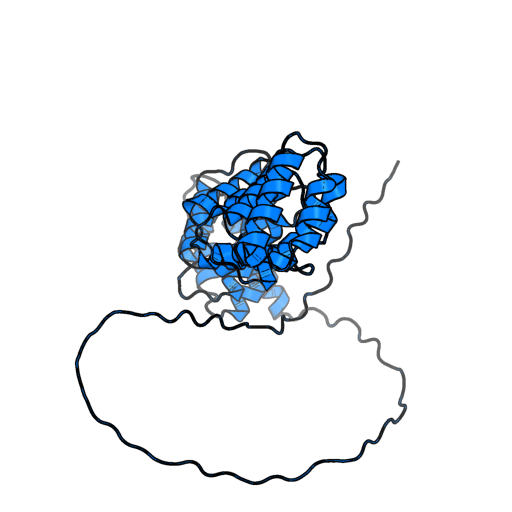208 20.764 1.00 96.38 305 ALA A C 1
ATOM 2213 O O . ALA A 1 305 ? -15.336 -8.250 21.244 1.00 96.38 305 ALA A O 1
ATOM 2214 N N . GLU A 1 306 ? -15.749 -10.448 21.225 1.00 97.19 306 GLU A N 1
ATOM 2215 C CA . GLU A 1 306 ? -14.836 -10.753 22.339 1.00 97.19 306 GLU A CA 1
ATOM 2216 C C . GLU A 1 306 ? -13.370 -10.451 22.002 1.00 97.19 306 GLU A C 1
ATOM 2218 O O . GLU A 1 306 ? -12.658 -9.838 22.803 1.00 97.19 306 GLU A O 1
ATOM 2223 N N . LEU A 1 307 ? -12.922 -10.811 20.793 1.00 97.81 307 LEU A N 1
ATOM 2224 C CA . LEU A 1 307 ? -11.586 -10.461 20.307 1.00 97.81 307 LEU A CA 1
ATOM 2225 C C . LEU A 1 307 ? -11.438 -8.938 20.223 1.00 97.81 307 LEU A C 1
ATOM 2227 O O . LEU A 1 307 ? -10.491 -8.379 20.777 1.00 97.81 307 LEU A O 1
ATOM 2231 N N . ALA A 1 308 ? -12.407 -8.258 19.605 1.00 97.44 308 ALA A N 1
ATOM 2232 C CA . ALA A 1 308 ? -12.404 -6.804 19.482 1.00 97.44 308 ALA A CA 1
ATOM 2233 C C . ALA A 1 308 ? -12.404 -6.099 20.854 1.00 97.44 308 ALA A C 1
ATOM 2235 O O . ALA A 1 308 ? -11.656 -5.142 21.057 1.00 97.44 308 ALA A O 1
ATOM 2236 N N . LEU A 1 309 ? -13.186 -6.585 21.825 1.00 98.06 309 LEU A N 1
ATOM 2237 C CA . LEU A 1 309 ? -13.220 -6.059 23.193 1.00 98.06 309 LEU A CA 1
ATOM 2238 C C . LEU A 1 309 ? -11.893 -6.275 23.914 1.00 98.06 309 LEU A C 1
ATOM 2240 O O . LEU A 1 309 ? -11.440 -5.375 24.623 1.00 98.06 309 LEU A O 1
ATOM 2244 N N . ARG A 1 310 ? -11.256 -7.438 23.744 1.00 98.00 310 ARG A N 1
ATOM 2245 C CA . ARG A 1 310 ? -9.933 -7.709 24.317 1.00 98.00 310 ARG A CA 1
ATOM 2246 C C . ARG A 1 310 ? -8.908 -6.696 23.816 1.00 98.00 310 ARG A C 1
ATOM 2248 O O . ARG A 1 310 ? -8.230 -6.095 24.641 1.00 98.00 310 ARG A O 1
ATOM 2255 N N . ILE A 1 311 ? -8.869 -6.445 22.506 1.00 97.69 311 ILE A N 1
ATOM 2256 C CA . ILE A 1 311 ? -7.997 -5.431 21.891 1.00 97.69 311 ILE A CA 1
ATOM 2257 C C . ILE A 1 311 ? -8.345 -4.032 22.420 1.00 97.69 311 ILE A C 1
ATOM 2259 O O . ILE A 1 311 ? -7.470 -3.282 22.837 1.00 97.69 311 ILE A O 1
ATOM 2263 N N . ALA A 1 312 ? -9.629 -3.668 22.458 1.00 97.38 312 ALA A N 1
ATOM 2264 C CA . ALA A 1 312 ? -10.061 -2.353 22.926 1.00 97.38 312 ALA A CA 1
ATOM 2265 C C . ALA A 1 312 ? -9.654 -2.081 24.383 1.00 97.38 312 ALA A C 1
ATOM 2267 O O . ALA A 1 312 ? -9.257 -0.964 24.720 1.00 97.38 312 ALA A O 1
ATOM 2268 N N . ARG A 1 313 ? -9.724 -3.103 25.246 1.00 97.19 313 ARG A N 1
ATOM 2269 C CA . ARG A 1 313 ? -9.367 -3.015 26.668 1.00 97.19 313 ARG A CA 1
ATOM 2270 C C . ARG A 1 313 ? -7.875 -2.787 26.904 1.00 97.19 313 ARG A C 1
ATOM 2272 O O . ARG A 1 313 ? -7.555 -2.222 27.949 1.00 97.19 313 ARG A O 1
ATOM 2279 N N . THR A 1 314 ? -6.995 -3.160 25.969 1.00 96.69 314 THR A N 1
ATOM 2280 C CA . THR A 1 314 ? -5.560 -2.850 26.091 1.00 96.69 314 THR A CA 1
ATOM 2281 C C . THR A 1 314 ? -5.268 -1.367 25.875 1.00 96.69 314 THR A C 1
ATOM 2283 O O . THR A 1 314 ? -4.237 -0.888 26.333 1.00 96.69 314 THR A O 1
ATOM 2286 N N . SER A 1 315 ? -6.161 -0.608 25.223 1.00 95.81 315 SER A N 1
ATOM 2287 C CA . SER A 1 315 ? -5.928 0.814 24.957 1.00 95.81 315 SER A CA 1
ATOM 2288 C C . SER A 1 315 ? -5.851 1.640 26.248 1.00 95.81 315 SER A C 1
ATOM 2290 O O . SER A 1 315 ? -6.774 1.652 27.058 1.00 95.81 315 SER A O 1
ATOM 2292 N N . GLU A 1 316 ? -4.781 2.419 26.389 1.00 97.06 316 GLU A N 1
ATOM 2293 C CA . GLU A 1 316 ? -4.552 3.386 27.473 1.00 97.06 316 GLU A CA 1
ATOM 2294 C C . GLU A 1 316 ? -5.054 4.800 27.103 1.00 97.06 316 GLU A C 1
ATOM 2296 O O . GLU A 1 316 ? -4.781 5.775 27.799 1.00 97.06 316 GLU A O 1
ATOM 2301 N N . THR A 1 317 ? -5.782 4.941 25.989 1.00 96.62 317 THR A N 1
ATOM 2302 C CA . THR A 1 317 ? -6.299 6.233 25.514 1.00 96.62 317 THR A CA 1
ATOM 2303 C C . THR A 1 317 ? -7.706 6.518 26.046 1.00 96.62 317 THR A C 1
ATOM 2305 O O . THR A 1 317 ? -8.457 5.613 26.418 1.00 96.62 317 THR A O 1
ATOM 2308 N N . PHE A 1 318 ? -8.134 7.783 25.991 1.00 96.00 318 PHE A N 1
ATOM 2309 C CA . PHE A 1 318 ? -9.511 8.167 26.335 1.00 96.00 318 PHE A CA 1
ATOM 2310 C C . PHE A 1 318 ? -10.576 7.524 25.419 1.00 96.00 318 PHE A C 1
ATOM 2312 O O . PHE A 1 318 ? -11.756 7.503 25.765 1.00 96.00 318 PHE A O 1
ATOM 2319 N N . MET A 1 319 ? -10.177 6.962 24.269 1.00 94.62 319 MET A N 1
ATOM 2320 C CA . MET A 1 319 ? -11.070 6.274 23.329 1.00 94.62 319 MET A CA 1
ATOM 2321 C C . MET A 1 319 ? -11.473 4.869 23.787 1.00 94.62 319 MET A C 1
ATOM 2323 O O . MET A 1 319 ? -12.393 4.301 23.202 1.00 94.62 319 MET A O 1
ATOM 2327 N N . ARG A 1 320 ? -10.846 4.312 24.836 1.00 97.00 320 ARG A N 1
ATOM 2328 C CA . ARG A 1 320 ? -11.144 2.960 25.339 1.00 97.00 320 ARG A CA 1
ATOM 2329 C C . ARG A 1 320 ? -12.636 2.754 25.612 1.00 97.00 320 ARG A C 1
ATOM 2331 O O . ARG A 1 320 ? -13.229 1.801 25.118 1.00 97.00 320 ARG A O 1
ATOM 2338 N N . ALA A 1 321 ? -13.249 3.642 26.394 1.00 96.50 321 ALA A N 1
ATOM 2339 C CA . ALA A 1 321 ? -14.657 3.507 26.767 1.00 96.50 321 ALA A CA 1
ATOM 2340 C C . ALA A 1 321 ? -15.610 3.657 25.558 1.00 96.50 321 ALA A C 1
ATOM 2342 O O . ALA A 1 321 ? -16.448 2.770 25.373 1.00 96.50 321 ALA A O 1
ATOM 2343 N N . PRO A 1 322 ? -15.471 4.689 24.695 1.00 96.44 322 PRO A N 1
ATOM 2344 C CA . PRO A 1 322 ? -16.226 4.780 23.444 1.00 96.44 322 PRO A CA 1
ATOM 2345 C C . PRO A 1 322 ? -16.085 3.547 22.544 1.00 96.44 322 PRO A C 1
ATOM 2347 O O . PRO A 1 322 ? -17.082 3.073 22.006 1.00 96.44 322 PRO A O 1
ATOM 2350 N N . LEU A 1 323 ? -14.870 3.006 22.412 1.00 96.50 323 LEU A N 1
ATOM 2351 C CA . LEU A 1 323 ? -14.595 1.842 21.574 1.00 96.50 323 LEU A CA 1
ATOM 2352 C C . LEU A 1 323 ? -15.276 0.580 22.114 1.00 96.50 323 LEU A C 1
ATOM 2354 O O . LEU A 1 323 ? -16.009 -0.078 21.379 1.00 96.50 323 LEU A O 1
ATOM 2358 N N . CYS A 1 324 ? -15.107 0.275 23.405 1.00 97.25 324 CYS A N 1
ATOM 2359 C CA . CYS A 1 324 ? -15.782 -0.860 24.040 1.00 97.25 324 CYS A CA 1
ATOM 2360 C C . CYS A 1 324 ? -17.307 -0.763 23.903 1.00 97.25 324 CYS A C 1
ATOM 2362 O O . CYS A 1 324 ? -17.966 -1.761 23.617 1.00 97.25 324 CYS A O 1
ATOM 2364 N N . LYS A 1 325 ? -17.867 0.443 24.076 1.00 97.31 325 LYS A N 1
ATOM 2365 C CA . LYS A 1 325 ? -19.300 0.685 23.893 1.00 97.31 325 LYS A CA 1
ATOM 2366 C C . LYS A 1 325 ? -19.734 0.409 22.453 1.00 97.31 325 LYS A C 1
ATOM 2368 O O . LYS A 1 325 ? -20.703 -0.314 22.259 1.00 97.31 325 LYS A O 1
ATOM 2373 N N . ALA A 1 326 ? -19.008 0.930 21.462 1.00 97.31 326 ALA A N 1
ATOM 2374 C CA . ALA A 1 326 ? -19.324 0.719 20.051 1.00 97.31 326 ALA A CA 1
ATOM 2375 C C . ALA A 1 326 ? -19.324 -0.772 19.673 1.00 97.31 326 ALA A C 1
ATOM 2377 O O . ALA A 1 326 ? -20.226 -1.221 18.972 1.00 97.31 326 ALA A O 1
ATOM 2378 N N . ILE A 1 327 ? -18.364 -1.551 20.185 1.00 97.19 327 ILE A N 1
ATOM 2379 C CA . ILE A 1 327 ? -18.298 -3.003 19.948 1.00 97.19 327 ILE A CA 1
ATOM 2380 C C . ILE A 1 327 ? -19.501 -3.712 20.583 1.00 97.19 327 ILE A C 1
ATOM 2382 O O . ILE A 1 327 ? -20.154 -4.530 19.937 1.00 97.19 327 ILE A O 1
ATOM 2386 N N . ALA A 1 328 ? -19.841 -3.366 21.828 1.00 96.31 328 ALA A N 1
ATOM 2387 C CA . ALA A 1 328 ? -21.000 -3.932 22.518 1.00 96.31 328 ALA A CA 1
ATOM 2388 C C . ALA A 1 328 ? -22.340 -3.533 21.870 1.00 96.31 328 ALA A C 1
ATOM 2390 O O . ALA A 1 328 ? -23.310 -4.286 21.929 1.00 96.31 328 ALA A O 1
ATOM 2391 N N . ASP A 1 329 ? -22.427 -2.340 21.278 1.00 95.75 329 ASP A N 1
ATOM 2392 C CA . ASP A 1 329 ? -23.590 -1.901 20.503 1.00 95.75 329 ASP A CA 1
ATOM 2393 C C . ASP A 1 329 ? -23.699 -2.680 19.183 1.00 95.75 329 ASP A C 1
ATOM 2395 O O . ASP A 1 329 ? -24.794 -3.110 18.831 1.00 95.75 329 ASP A O 1
ATOM 2399 N N . ALA A 1 330 ? -22.586 -2.909 18.477 1.00 93.56 330 ALA A N 1
ATOM 2400 C CA . ALA A 1 330 ? -22.559 -3.694 17.240 1.00 93.56 330 ALA A CA 1
ATOM 2401 C C . ALA A 1 330 ? -22.983 -5.154 17.474 1.00 93.56 330 ALA A C 1
ATOM 2403 O O . ALA A 1 330 ? -23.819 -5.675 16.741 1.00 93.56 330 ALA A O 1
ATOM 2404 N N . ALA A 1 331 ? -22.491 -5.780 18.548 1.00 93.25 331 ALA A N 1
ATOM 2405 C CA . ALA A 1 331 ? -22.850 -7.151 18.917 1.00 93.25 331 ALA A CA 1
ATOM 2406 C C . ALA A 1 331 ? -24.346 -7.333 19.239 1.00 93.25 331 ALA A C 1
ATOM 2408 O O . ALA A 1 331 ? -24.893 -8.407 19.017 1.00 93.25 331 ALA A O 1
ATOM 2409 N N . ARG A 1 332 ? -25.017 -6.285 19.741 1.00 92.06 332 ARG A N 1
ATOM 2410 C CA . ARG A 1 332 ? -26.446 -6.308 20.109 1.00 92.06 332 ARG A CA 1
ATOM 2411 C C . ARG A 1 332 ? -27.412 -6.091 18.944 1.00 92.06 332 ARG A C 1
ATOM 2413 O O . ARG A 1 332 ? -28.610 -6.245 19.139 1.00 92.06 332 ARG A O 1
ATOM 2420 N N . ARG A 1 333 ? -26.925 -5.671 17.774 1.00 85.62 333 ARG A N 1
ATOM 2421 C CA . ARG A 1 333 ? -27.758 -5.421 16.581 1.00 85.62 333 ARG A CA 1
ATOM 2422 C C . ARG A 1 333 ? -27.944 -6.663 15.696 1.00 85.62 333 ARG A C 1
ATOM 2424 O O . ARG A 1 333 ? -28.551 -6.539 14.638 1.00 85.62 333 ARG A O 1
ATOM 2431 N N . ARG A 1 334 ? -27.397 -7.809 16.109 1.00 62.38 334 ARG A N 1
ATOM 2432 C CA . ARG A 1 334 ? -27.637 -9.130 15.514 1.00 62.38 334 ARG A CA 1
ATOM 2433 C C . ARG A 1 334 ? -28.914 -9.741 16.072 1.00 62.38 334 ARG A C 1
ATOM 2435 O O . ARG A 1 334 ? -29.593 -10.425 15.281 1.00 62.38 334 ARG A O 1
#